Protein AF-A0A948EAM0-F1 (afdb_monomer)

Nearest PDB structures (foldseek):
  2fz5-assembly1_A  TM=7.775E-01  e=5.671E-05  Megasphaera elsdenii
  2flv-assembly1_A  TM=7.659E-01  e=6.423E-05  Clostridium beijerinckii
  4nll-assembly1_A  TM=7.659E-01  e=2.229E-04  Clostridium beijerinckii
  4pty-assembly1_D  TM=6.022E-01  e=3.044E-05  Escherichia coli K-12
  4ltd-assembly1_A  TM=5.431E-01  e=3.669E-05  EDTA-degrading bacterium BNC1

Structure (mmCIF, N/CA/C/O backbone):
data_AF-A0A948EAM0-F1
#
_entry.id   AF-A0A948EAM0-F1
#
loop_
_atom_site.group_PDB
_atom_site.id
_atom_site.type_symbol
_atom_site.label_atom_id
_atom_site.label_alt_id
_atom_site.label_comp_id
_atom_site.label_asym_id
_atom_site.label_entity_id
_atom_site.label_seq_id
_atom_site.pdbx_PDB_ins_code
_atom_site.Cartn_x
_atom_site.Cartn_y
_atom_site.Cartn_z
_atom_site.occupancy
_atom_site.B_iso_or_equiv
_atom_site.auth_seq_id
_atom_site.auth_comp_id
_atom_site.auth_asym_id
_atom_site.auth_atom_id
_atom_site.pdbx_PDB_model_num
ATOM 1 N N . MET A 1 1 ? -6.851 -9.451 15.158 1.00 96.69 1 MET A N 1
ATOM 2 C CA . MET A 1 1 ? -7.301 -8.305 14.352 1.00 96.69 1 MET A CA 1
ATOM 3 C C . MET A 1 1 ? -8.079 -8.801 13.148 1.00 96.69 1 MET A C 1
ATOM 5 O O . MET A 1 1 ? -7.761 -9.880 12.643 1.00 96.69 1 MET A O 1
ATOM 9 N N . LYS A 1 2 ? -9.058 -8.020 12.703 1.00 97.62 2 LYS A N 1
ATOM 10 C CA . LYS A 1 2 ? -9.683 -8.088 11.385 1.00 97.62 2 LYS A CA 1
ATOM 11 C C . LYS A 1 2 ? -8.945 -7.144 10.447 1.00 97.62 2 LYS A C 1
ATOM 13 O O . LYS A 1 2 ? -8.821 -5.956 10.727 1.00 97.62 2 LYS A O 1
ATOM 18 N N . ILE A 1 3 ? -8.449 -7.676 9.341 1.00 98.12 3 ILE A N 1
ATOM 19 C CA . ILE A 1 3 ? -7.595 -6.960 8.398 1.00 98.12 3 ILE A CA 1
ATOM 20 C C . ILE A 1 3 ? -8.219 -7.048 7.011 1.00 98.12 3 ILE A C 1
ATOM 22 O O . ILE A 1 3 ? -8.477 -8.149 6.525 1.00 98.12 3 ILE A O 1
ATOM 26 N N . LEU A 1 4 ? -8.394 -5.907 6.353 1.00 97.81 4 LEU A N 1
ATOM 27 C CA . LEU A 1 4 ? -8.797 -5.839 4.950 1.00 97.81 4 LEU A CA 1
ATOM 28 C C . LEU A 1 4 ? -7.620 -5.372 4.109 1.00 97.81 4 LEU A C 1
ATOM 30 O O . LEU A 1 4 ? -7.001 -4.369 4.440 1.00 97.81 4 LEU A O 1
ATOM 34 N N . ILE A 1 5 ? -7.331 -6.046 2.999 1.00 98.31 5 ILE A N 1
ATOM 35 C CA . ILE A 1 5 ? -6.364 -5.566 2.009 1.00 98.31 5 ILE A CA 1
ATOM 36 C C . ILE A 1 5 ? -7.078 -5.295 0.687 1.00 98.31 5 ILE A C 1
ATOM 38 O O . ILE A 1 5 ? -7.433 -6.213 -0.053 1.00 98.31 5 ILE A O 1
ATOM 42 N N . CYS A 1 6 ? -7.237 -4.017 0.366 1.00 98.19 6 CYS A N 1
ATOM 43 C CA . CYS A 1 6 ? -7.726 -3.537 -0.917 1.00 98.19 6 CYS A CA 1
ATOM 44 C C . CYS A 1 6 ? -6.555 -3.474 -1.898 1.00 98.19 6 CYS A C 1
ATOM 46 O O . CYS A 1 6 ? -5.566 -2.781 -1.646 1.00 98.19 6 CYS A O 1
ATOM 48 N N . TYR A 1 7 ? -6.643 -4.173 -3.028 1.00 98.25 7 TYR A N 1
ATOM 49 C CA . TYR A 1 7 ? -5.567 -4.182 -4.011 1.00 98.25 7 TYR A CA 1
ATOM 50 C C . TYR A 1 7 ? -6.038 -3.918 -5.435 1.00 98.25 7 TYR A C 1
ATOM 52 O O . TYR A 1 7 ? -7.147 -4.267 -5.826 1.00 98.25 7 TYR A O 1
ATOM 60 N N . HIS A 1 8 ? -5.135 -3.347 -6.227 1.00 97.25 8 HIS A N 1
ATOM 61 C CA . HIS A 1 8 ? -5.220 -3.299 -7.680 1.00 97.25 8 HIS A CA 1
ATOM 62 C C . HIS A 1 8 ? -3.989 -3.983 -8.266 1.00 97.25 8 HIS A C 1
ATOM 64 O O . HIS A 1 8 ? -2.869 -3.731 -7.824 1.00 97.25 8 HIS A O 1
ATOM 70 N N . SER A 1 9 ? -4.173 -4.838 -9.272 1.00 94.25 9 SER A N 1
ATOM 71 C CA . SER A 1 9 ? -3.064 -5.470 -9.983 1.00 94.25 9 SER A CA 1
ATOM 72 C C . SER A 1 9 ? -3.360 -5.579 -11.471 1.00 94.25 9 SER A C 1
ATOM 74 O O . SER A 1 9 ? -4.382 -6.131 -11.857 1.00 94.25 9 SER A O 1
ATOM 76 N N . THR A 1 10 ? -2.442 -5.092 -12.305 1.00 89.94 10 THR A N 1
ATOM 77 C CA . THR A 1 10 ? -2.578 -5.170 -13.769 1.00 89.94 10 THR A CA 1
ATOM 78 C C . THR A 1 10 ? -2.033 -6.483 -14.330 1.00 89.94 10 THR A C 1
ATOM 80 O O . THR A 1 10 ? -2.567 -7.020 -15.290 1.00 89.94 10 THR A O 1
ATOM 83 N N . THR A 1 11 ? -0.974 -7.018 -13.726 1.00 85.88 11 THR A N 1
ATOM 84 C CA . THR A 1 11 ? -0.199 -8.152 -14.263 1.00 85.88 11 THR A CA 1
ATOM 85 C C . THR A 1 11 ? -0.038 -9.304 -13.274 1.00 85.88 11 THR A C 1
ATOM 87 O O . THR A 1 11 ? 0.632 -10.287 -13.570 1.00 85.88 11 THR A O 1
ATOM 90 N N . GLY A 1 12 ? -0.623 -9.185 -12.081 1.00 87.88 12 GLY A N 1
ATOM 91 C CA . GLY A 1 12 ? -0.585 -10.213 -11.044 1.00 87.88 12 GLY A CA 1
ATOM 92 C C . GLY A 1 12 ? 0.501 -10.033 -9.981 1.00 87.88 12 GLY A C 1
ATOM 93 O O . GLY A 1 12 ? 0.327 -10.568 -8.894 1.00 87.88 12 GLY A O 1
ATOM 94 N N . ASN A 1 13 ? 1.553 -9.233 -10.205 1.00 89.06 13 ASN A N 1
ATOM 95 C CA . ASN A 1 13 ? 2.623 -9.041 -9.205 1.00 89.06 13 ASN A CA 1
ATOM 96 C C . ASN A 1 13 ? 2.072 -8.570 -7.849 1.00 89.06 13 ASN A C 1
ATOM 98 O O . ASN A 1 13 ? 2.328 -9.177 -6.811 1.00 89.06 13 ASN A O 1
ATOM 102 N N . THR A 1 14 ? 1.264 -7.509 -7.863 1.00 94.56 14 THR A N 1
ATOM 103 C CA . THR A 1 14 ? 0.627 -6.976 -6.651 1.00 94.56 14 THR A CA 1
ATOM 104 C C . THR A 1 14 ? -0.333 -7.981 -6.033 1.00 94.56 14 THR A C 1
ATOM 106 O O . THR A 1 14 ? -0.324 -8.142 -4.821 1.00 94.56 14 THR A O 1
ATOM 109 N N . LYS A 1 15 ? -1.101 -8.716 -6.849 1.00 93.62 15 LYS A N 1
ATOM 110 C CA . LYS A 1 15 ? -1.985 -9.781 -6.361 1.00 93.62 15 LYS A CA 1
ATOM 111 C C . LYS A 1 15 ? -1.197 -10.846 -5.596 1.00 93.62 15 LYS A C 1
ATOM 113 O O . LYS A 1 15 ? -1.593 -11.215 -4.498 1.00 93.62 15 LYS A O 1
ATOM 118 N N . THR A 1 16 ? -0.076 -11.308 -6.146 1.00 89.06 16 THR A N 1
ATOM 119 C CA . THR A 1 16 ? 0.797 -12.299 -5.504 1.00 89.06 16 THR A CA 1
ATOM 120 C C . THR A 1 16 ? 1.328 -11.791 -4.167 1.00 89.06 16 THR A C 1
ATOM 122 O O . THR A 1 16 ? 1.214 -12.495 -3.167 1.00 89.06 16 THR A O 1
ATOM 125 N N . VAL A 1 17 ? 1.845 -10.557 -4.124 1.00 93.50 17 VAL A N 1
ATOM 126 C CA . VAL A 1 17 ? 2.331 -9.934 -2.881 1.00 93.50 17 VAL A CA 1
ATOM 127 C C . VAL A 1 17 ? 1.209 -9.803 -1.854 1.00 93.50 17 VAL A C 1
ATOM 129 O O . VAL A 1 17 ? 1.382 -10.206 -0.711 1.00 93.50 17 VAL A O 1
ATOM 132 N N . THR A 1 18 ? 0.035 -9.320 -2.259 1.00 96.31 18 THR A N 1
ATOM 133 C CA . THR A 1 18 ? -1.130 -9.178 -1.379 1.00 96.31 18 THR A CA 1
ATOM 134 C C . THR A 1 18 ? -1.595 -10.518 -0.809 1.00 96.31 18 THR A C 1
ATOM 136 O O . THR A 1 18 ? -1.861 -10.612 0.388 1.00 96.31 18 THR A O 1
ATOM 139 N N . LEU A 1 19 ? -1.677 -11.565 -1.633 1.00 94.31 19 LEU A N 1
ATOM 140 C CA . LEU A 1 19 ? -2.063 -12.901 -1.175 1.00 94.31 19 LEU A CA 1
ATOM 141 C C . LEU A 1 19 ? -1.024 -13.493 -0.221 1.00 94.31 19 LEU A C 1
ATOM 143 O O . LEU A 1 19 ? -1.398 -14.113 0.769 1.00 94.31 19 LEU A O 1
ATOM 147 N N . TYR A 1 20 ? 0.263 -13.263 -0.477 1.00 93.62 20 TYR A N 1
ATOM 148 C CA . TYR A 1 20 ? 1.324 -13.659 0.442 1.00 93.62 20 TYR A CA 1
ATOM 149 C C . TYR A 1 20 ? 1.209 -12.928 1.789 1.00 93.62 20 TYR A C 1
ATOM 151 O O . TYR A 1 20 ? 1.212 -13.569 2.837 1.00 93.62 20 TYR A O 1
ATOM 159 N N . THR A 1 21 ? 1.009 -11.606 1.775 1.00 96.25 21 THR A N 1
ATOM 160 C CA . THR A 1 21 ? 0.772 -10.808 2.988 1.00 96.25 21 THR A CA 1
ATOM 161 C C . THR A 1 21 ? -0.448 -11.294 3.771 1.00 96.25 21 THR A C 1
ATOM 163 O O . THR A 1 21 ? -0.381 -11.402 4.994 1.00 96.25 21 THR A O 1
ATOM 166 N N . ARG A 1 22 ? -1.546 -11.645 3.089 1.00 97.44 22 ARG A N 1
ATOM 167 C CA . ARG A 1 22 ? -2.725 -12.252 3.724 1.00 97.44 22 ARG A CA 1
ATOM 168 C C . ARG A 1 22 ? -2.357 -13.542 4.457 1.00 97.44 22 ARG A C 1
ATOM 170 O O . ARG A 1 22 ? -2.710 -13.686 5.624 1.00 97.44 22 ARG A O 1
ATOM 177 N N . THR A 1 23 ? -1.644 -14.453 3.793 1.00 94.81 23 THR A N 1
ATOM 178 C CA . THR A 1 23 ? -1.200 -15.720 4.393 1.00 94.81 23 THR A CA 1
ATOM 179 C C . THR A 1 23 ? -0.329 -15.482 5.626 1.00 94.81 23 THR A C 1
ATOM 181 O O . THR A 1 23 ? -0.501 -16.173 6.627 1.00 94.81 23 THR A O 1
ATOM 184 N N . LEU A 1 24 ? 0.557 -14.481 5.597 1.00 95.62 24 LEU A N 1
ATOM 185 C CA . LEU A 1 24 ? 1.364 -14.115 6.763 1.00 95.62 24 LEU A CA 1
ATOM 186 C C . LEU A 1 24 ? 0.498 -13.637 7.932 1.00 95.62 24 LEU A C 1
ATOM 188 O O . LEU A 1 24 ? 0.609 -14.185 9.025 1.00 95.62 24 LEU A O 1
ATOM 192 N N . PHE A 1 25 ? -0.414 -12.687 7.713 1.00 97.94 25 PHE A N 1
ATOM 193 C CA . PHE A 1 25 ? -1.328 -12.244 8.771 1.00 97.94 25 PHE A CA 1
ATOM 194 C C . PHE A 1 25 ? -2.165 -13.398 9.342 1.00 97.94 25 PHE A C 1
ATOM 196 O O . PHE A 1 25 ? -2.338 -13.489 10.556 1.00 97.94 25 PHE A O 1
ATOM 203 N N . GLN A 1 26 ? -2.642 -14.307 8.488 1.00 97.19 26 GLN A N 1
ATOM 204 C CA . GLN A 1 26 ? -3.370 -15.503 8.920 1.00 97.19 26 GLN A CA 1
ATOM 205 C C . GLN A 1 26 ? -2.494 -16.444 9.754 1.00 97.19 26 GLN A C 1
ATOM 207 O O . GLN A 1 26 ? -2.955 -16.958 10.770 1.00 97.19 26 GLN A O 1
ATOM 212 N N . SER A 1 27 ? -1.223 -16.625 9.382 1.00 96.44 27 SER A N 1
ATOM 213 C CA . SER A 1 27 ? -0.268 -17.433 10.154 1.00 96.44 27 SER A CA 1
ATOM 214 C C . SER A 1 27 ? 0.045 -16.847 11.536 1.00 96.44 27 SER A C 1
ATOM 216 O O . SER A 1 27 ? 0.348 -17.593 12.461 1.00 96.44 27 SER A O 1
ATOM 218 N N . LEU A 1 28 ? -0.112 -15.528 11.696 1.00 97.38 28 LEU A N 1
ATOM 219 C CA . LEU A 1 28 ? -0.003 -14.810 12.971 1.00 97.38 28 LEU A CA 1
ATOM 220 C C . LEU A 1 28 ? -1.320 -14.817 13.778 1.00 97.38 28 LEU A C 1
ATOM 222 O O . LEU A 1 28 ? -1.434 -14.137 14.795 1.00 97.38 28 LEU A O 1
ATOM 226 N N . GLY A 1 29 ? -2.333 -15.575 13.341 1.00 97.81 29 GLY A N 1
ATOM 227 C CA . GLY A 1 29 ? -3.610 -15.724 14.044 1.00 97.81 29 GLY A CA 1
ATOM 228 C C . GLY A 1 29 ? -4.611 -14.589 13.800 1.00 97.81 29 GLY A C 1
ATOM 229 O O . GLY A 1 29 ? -5.540 -14.407 14.588 1.00 97.81 29 GLY A O 1
ATOM 230 N N . HIS A 1 30 ? -4.448 -13.798 12.737 1.00 97.88 30 HIS A N 1
ATOM 231 C CA . HIS A 1 30 ? -5.375 -12.718 12.391 1.00 97.88 30 HIS A CA 1
ATOM 232 C C . HIS A 1 30 ? -6.369 -13.117 11.293 1.00 97.88 30 HIS A C 1
ATOM 234 O O . HIS A 1 30 ? -6.082 -13.935 10.419 1.00 97.88 30 HIS A O 1
ATOM 240 N N . GLN A 1 31 ? -7.550 -12.495 11.306 1.00 98.00 31 GLN A N 1
ATOM 241 C CA . GLN A 1 31 ? -8.502 -12.597 10.203 1.00 98.00 31 GLN A CA 1
ATOM 242 C C . GLN A 1 31 ? -8.073 -11.610 9.123 1.00 98.00 31 GLN A C 1
ATOM 244 O O . GLN A 1 31 ? -7.963 -10.418 9.394 1.00 98.00 31 GLN A O 1
ATOM 249 N N . CYS A 1 32 ? -7.803 -12.100 7.914 1.00 98.06 32 CYS A N 1
ATOM 250 C CA . CYS A 1 32 ? -7.368 -11.253 6.810 1.00 98.06 32 CYS A CA 1
ATOM 251 C C . CYS A 1 32 ? -8.131 -11.573 5.523 1.00 98.06 32 CYS A C 1
ATOM 253 O O . CYS A 1 32 ? -8.088 -12.702 5.010 1.00 98.06 32 CYS A O 1
ATOM 255 N N . GLU A 1 33 ? -8.802 -10.552 5.002 1.00 97.69 33 GLU A N 1
ATOM 256 C CA . GLU A 1 33 ? -9.525 -10.566 3.740 1.00 97.69 33 GLU A CA 1
ATOM 257 C C . GLU A 1 33 ? -8.835 -9.691 2.699 1.00 97.69 33 GLU A C 1
ATOM 259 O O . GLU A 1 33 ? -8.090 -8.761 3.008 1.00 97.69 33 GLU A O 1
ATOM 264 N N . VAL A 1 34 ? -9.061 -10.032 1.435 1.00 97.75 34 VAL A N 1
ATOM 265 C CA . VAL A 1 34 ? -8.428 -9.381 0.292 1.00 97.75 34 VAL A CA 1
ATOM 266 C C . VAL A 1 34 ? -9.503 -9.057 -0.732 1.00 97.75 34 VAL A C 1
ATOM 268 O O . VAL A 1 34 ? -10.231 -9.951 -1.161 1.00 97.75 34 VAL A O 1
ATOM 271 N N . VAL A 1 35 ? -9.549 -7.801 -1.169 1.00 97.38 35 VAL A N 1
ATOM 272 C CA . VAL A 1 35 ? -10.520 -7.303 -2.146 1.00 97.38 35 VAL A CA 1
ATOM 273 C C . VAL A 1 35 ? -9.802 -6.718 -3.354 1.00 97.38 35 VAL A C 1
ATOM 275 O O . VAL A 1 35 ? -8.950 -5.840 -3.228 1.00 97.38 35 VAL A O 1
ATOM 278 N N . ASP A 1 36 ? -10.170 -7.205 -4.538 1.00 96.56 36 ASP A N 1
ATOM 279 C CA . ASP A 1 36 ? -9.776 -6.603 -5.811 1.00 96.56 36 ASP A CA 1
ATOM 280 C C . ASP A 1 36 ? -10.672 -5.391 -6.090 1.00 96.56 36 ASP A C 1
ATOM 282 O O . ASP A 1 36 ? -11.859 -5.541 -6.390 1.00 96.56 36 ASP A O 1
ATOM 286 N N . ILE A 1 37 ? -10.103 -4.188 -6.021 1.00 96.81 37 ILE A N 1
ATOM 287 C CA . ILE A 1 37 ? -10.865 -2.937 -6.160 1.00 96.81 37 ILE A CA 1
ATOM 288 C C . ILE A 1 37 ? -11.400 -2.703 -7.579 1.00 96.81 37 ILE A C 1
ATOM 290 O O . ILE A 1 37 ? -12.154 -1.763 -7.810 1.00 96.81 37 ILE A O 1
ATOM 294 N N . THR A 1 38 ? -11.005 -3.527 -8.555 1.00 94.12 38 THR A N 1
ATOM 295 C CA . THR A 1 38 ? -11.602 -3.498 -9.900 1.00 94.12 38 THR A CA 1
ATOM 296 C C . THR A 1 38 ? -12.953 -4.203 -9.957 1.00 94.12 38 THR A C 1
ATOM 298 O O . THR A 1 38 ? -13.700 -4.007 -10.911 1.00 94.12 38 THR A O 1
ATOM 301 N N . ARG A 1 39 ? -13.269 -5.013 -8.940 1.00 92.81 39 ARG A N 1
ATOM 302 C CA . ARG A 1 39 ? -14.484 -5.835 -8.860 1.00 92.81 39 ARG A CA 1
ATOM 303 C C . ARG A 1 39 ? -15.442 -5.398 -7.756 1.00 92.81 39 ARG A C 1
ATOM 305 O O . ARG A 1 39 ? -16.561 -5.889 -7.730 1.00 92.81 39 ARG A O 1
ATOM 312 N N . ALA A 1 40 ? -15.002 -4.514 -6.865 1.00 89.31 40 ALA A N 1
ATOM 313 C CA . ALA A 1 40 ? -15.790 -3.994 -5.755 1.00 89.31 40 ALA A CA 1
ATOM 314 C C . ALA A 1 40 ? -15.575 -2.473 -5.645 1.00 89.31 40 ALA A C 1
ATOM 316 O O . ALA A 1 40 ? -14.453 -2.042 -5.347 1.00 89.31 40 ALA A O 1
ATOM 317 N N . PRO A 1 41 ? -16.596 -1.641 -5.919 1.00 81.50 41 PRO A N 1
ATOM 318 C CA . PRO A 1 41 ? -16.479 -0.195 -5.777 1.00 81.50 41 PRO A CA 1
ATOM 319 C C . PRO A 1 41 ? -16.312 0.205 -4.303 1.00 81.50 41 PRO A C 1
ATOM 321 O O . PRO A 1 41 ? -16.793 -0.467 -3.394 1.00 81.50 41 PRO A O 1
ATOM 324 N N . SER A 1 42 ? -15.649 1.340 -4.055 1.00 82.38 42 SER A N 1
ATOM 325 C CA . SER A 1 42 ? -15.357 1.824 -2.694 1.00 82.38 42 SER A CA 1
ATOM 326 C C . SER A 1 42 ? -16.606 2.070 -1.843 1.00 82.38 42 SER A C 1
ATOM 328 O O . SER A 1 42 ? -16.532 1.969 -0.625 1.00 82.38 42 SER A O 1
ATOM 330 N N . SER A 1 43 ? -17.743 2.373 -2.472 1.00 80.56 43 SER A N 1
ATOM 331 C CA . SER A 1 43 ? -19.028 2.614 -1.807 1.00 80.56 43 SER A CA 1
ATOM 332 C C . SER A 1 43 ? -19.650 1.369 -1.177 1.00 80.56 43 SER A C 1
ATOM 334 O O . SER A 1 43 ? -20.511 1.501 -0.316 1.00 80.56 43 SER A O 1
ATOM 336 N N . GLU A 1 44 ? -19.248 0.175 -1.610 1.00 83.56 44 GLU A N 1
ATOM 337 C CA . GLU A 1 44 ? -19.792 -1.098 -1.117 1.00 83.56 44 GLU A CA 1
ATOM 338 C C . GLU A 1 44 ? -18.949 -1.698 0.015 1.00 83.56 44 GLU A C 1
ATOM 340 O O . GLU A 1 44 ? -19.335 -2.693 0.623 1.00 83.56 44 GLU A O 1
ATOM 345 N N . LEU A 1 45 ? -17.793 -1.099 0.317 1.00 86.19 45 LEU A N 1
ATOM 346 C CA . LEU A 1 45 ? -16.870 -1.600 1.325 1.00 86.19 45 LEU A CA 1
ATOM 347 C C . LEU A 1 45 ? -17.029 -0.817 2.627 1.00 86.19 45 LEU A C 1
ATOM 349 O O . LEU A 1 45 ? -16.593 0.330 2.738 1.00 86.19 45 LEU A O 1
ATOM 353 N N . SER A 1 46 ? -17.609 -1.468 3.635 1.00 88.69 46 SER A N 1
ATOM 354 C CA . SER A 1 46 ? -17.577 -0.973 5.010 1.00 88.69 46 SER A CA 1
ATOM 355 C C . SER A 1 46 ? -16.149 -1.058 5.543 1.00 88.69 46 SER A C 1
ATOM 357 O O . SER A 1 46 ? -15.598 -2.145 5.715 1.00 88.69 46 SER A O 1
ATOM 359 N N . MET A 1 47 ? -15.530 0.101 5.775 1.00 90.00 47 MET A N 1
ATOM 360 C CA . MET A 1 47 ? -14.177 0.198 6.337 1.00 90.00 47 MET A CA 1
ATOM 361 C C . MET A 1 47 ? -14.181 0.160 7.872 1.00 90.00 47 MET A C 1
ATOM 363 O O . MET A 1 47 ? -13.129 -0.017 8.482 1.00 90.00 47 MET A O 1
ATOM 367 N N . GLU A 1 48 ? -15.347 0.331 8.499 1.00 89.06 48 GLU A N 1
ATOM 368 C CA . GLU A 1 48 ? -15.483 0.467 9.954 1.00 89.06 48 GLU A CA 1
ATOM 369 C C . GLU A 1 48 ? -15.309 -0.865 10.697 1.00 89.06 48 GLU A C 1
ATOM 371 O O . GLU A 1 48 ? -14.848 -0.872 11.841 1.00 89.06 48 GLU A O 1
ATOM 376 N N . ASP A 1 49 ? -15.589 -1.979 10.015 1.00 92.06 49 ASP A N 1
ATOM 377 C CA . ASP A 1 49 ? -15.521 -3.345 10.549 1.00 92.06 49 ASP A CA 1
ATOM 378 C C . ASP A 1 49 ? -14.092 -3.906 10.668 1.00 92.06 49 ASP A C 1
ATOM 380 O O . ASP A 1 49 ? -13.894 -5.016 11.175 1.00 92.06 49 ASP A O 1
ATOM 384 N N . TRP A 1 50 ? -13.095 -3.159 10.185 1.00 95.62 50 TRP A N 1
ATOM 385 C CA . TRP A 1 50 ? -11.713 -3.614 10.051 1.00 95.62 50 TRP A CA 1
ATOM 386 C C . TRP A 1 50 ? -10.796 -2.876 11.003 1.00 95.62 50 TRP A C 1
ATOM 388 O O . TRP A 1 50 ? -10.728 -1.653 10.982 1.00 95.62 50 TRP A O 1
ATOM 398 N N . ASP A 1 51 ? -10.021 -3.607 11.794 1.00 96.19 51 ASP A N 1
ATOM 399 C CA . ASP A 1 51 ? -9.062 -3.000 12.713 1.00 96.19 51 ASP A CA 1
ATOM 400 C C . ASP A 1 51 ? -7.903 -2.343 11.951 1.00 96.19 51 ASP A C 1
ATOM 402 O O . ASP A 1 51 ? -7.415 -1.299 12.363 1.00 96.19 51 ASP A O 1
ATOM 406 N N . LEU A 1 52 ? -7.489 -2.928 10.820 1.00 97.38 52 LEU A N 1
ATOM 407 C CA . LEU A 1 52 ? -6.376 -2.463 9.990 1.00 97.38 52 LEU A CA 1
ATOM 408 C C . LEU A 1 52 ? -6.719 -2.584 8.499 1.00 97.38 52 LEU A C 1
ATOM 410 O O . LEU A 1 52 ? -7.156 -3.645 8.044 1.00 97.38 52 LEU A O 1
ATOM 414 N N . VAL A 1 53 ? -6.462 -1.525 7.724 1.00 97.81 53 VAL A N 1
ATOM 415 C CA . VAL A 1 53 ? -6.744 -1.502 6.276 1.00 97.81 53 VAL A CA 1
ATOM 416 C C . VAL A 1 53 ? -5.464 -1.350 5.449 1.00 97.81 53 VAL A C 1
ATOM 418 O O . VAL A 1 53 ? -4.722 -0.380 5.572 1.00 97.81 53 VAL A O 1
ATOM 421 N N . GLY A 1 54 ? -5.197 -2.308 4.572 1.00 98.25 54 GLY A N 1
ATOM 422 C CA . GLY A 1 54 ? -4.087 -2.297 3.628 1.00 98.25 54 GLY A CA 1
ATOM 423 C C . GLY A 1 54 ? -4.500 -1.802 2.248 1.00 98.25 54 GLY A C 1
ATOM 424 O O . GLY A 1 54 ? -5.520 -2.237 1.716 1.00 98.25 54 GLY A O 1
ATOM 425 N N . PHE A 1 55 ? -3.670 -0.969 1.621 1.00 98.50 55 PHE A N 1
ATOM 426 C CA . PHE A 1 55 ? -3.840 -0.546 0.228 1.00 98.50 55 PHE A CA 1
ATOM 427 C C . PHE A 1 55 ? -2.635 -0.978 -0.603 1.00 98.50 55 PHE A C 1
ATOM 429 O O . PHE A 1 55 ? -1.513 -0.527 -0.369 1.00 98.50 55 PHE A O 1
ATOM 436 N N . ALA A 1 56 ? -2.859 -1.852 -1.584 1.00 98.44 56 ALA A N 1
ATOM 437 C CA . ALA A 1 56 ? -1.804 -2.449 -2.395 1.00 98.44 56 ALA A CA 1
ATOM 438 C C . ALA A 1 56 ? -1.961 -2.115 -3.887 1.00 98.44 56 ALA A C 1
ATOM 440 O O . ALA A 1 56 ? -2.975 -2.428 -4.508 1.00 98.44 56 ALA A O 1
ATOM 441 N N . SER A 1 57 ? -0.962 -1.492 -4.509 1.00 97.94 57 SER A N 1
ATOM 442 C CA . SER A 1 57 ? -1.017 -1.192 -5.952 1.00 97.94 57 SER A CA 1
ATOM 443 C C . SER A 1 57 ? 0.369 -1.166 -6.590 1.00 97.94 57 SER A C 1
ATOM 445 O O . SER A 1 57 ? 1.343 -0.861 -5.895 1.00 97.94 57 SER A O 1
ATOM 447 N N . PRO A 1 58 ? 0.502 -1.463 -7.896 1.00 95.94 58 PRO A N 1
ATOM 448 C CA . PRO A 1 58 ? 1.778 -1.290 -8.561 1.00 95.94 58 PRO A CA 1
ATOM 449 C C . PRO A 1 58 ? 2.133 0.195 -8.664 1.00 95.94 58 PRO A C 1
ATOM 451 O O . PRO A 1 58 ? 1.257 1.051 -8.813 1.00 95.94 58 PRO A O 1
ATOM 454 N N . THR A 1 59 ? 3.429 0.486 -8.621 1.00 92.38 59 THR A N 1
ATOM 455 C CA . THR A 1 59 ? 3.947 1.823 -8.899 1.00 92.38 59 THR A CA 1
ATOM 456 C C . THR A 1 59 ? 4.023 2.033 -10.401 1.00 92.38 59 THR A C 1
ATOM 458 O O . THR A 1 59 ? 4.742 1.316 -11.097 1.00 92.38 59 THR A O 1
ATOM 461 N N . LEU A 1 60 ? 3.324 3.050 -10.899 1.00 89.31 60 LEU A N 1
ATOM 462 C CA . LEU A 1 60 ? 3.384 3.497 -12.287 1.00 89.31 60 LEU A CA 1
ATOM 463 C C . LEU A 1 60 ? 3.867 4.944 -12.304 1.00 89.31 60 LEU A C 1
ATOM 465 O O . LEU A 1 60 ? 3.252 5.800 -11.681 1.00 89.31 60 LEU A O 1
ATOM 469 N N . TYR A 1 61 ? 4.972 5.228 -12.997 1.00 85.31 61 TYR A N 1
ATOM 470 C CA . TYR A 1 61 ? 5.555 6.578 -13.068 1.00 85.31 61 TYR A CA 1
ATOM 471 C C . TYR A 1 61 ? 5.780 7.231 -11.689 1.00 85.31 61 TYR A C 1
ATOM 473 O O . TYR A 1 61 ? 5.426 8.391 -11.478 1.00 85.31 61 TYR A O 1
ATOM 481 N N . PHE A 1 62 ? 6.369 6.481 -10.747 1.00 87.25 62 PHE A N 1
ATOM 482 C CA . PHE A 1 62 ? 6.701 6.957 -9.392 1.00 87.25 62 PHE A CA 1
ATOM 483 C C . PHE A 1 62 ? 5.485 7.380 -8.546 1.00 87.25 62 PHE A C 1
ATOM 485 O O . PHE A 1 62 ? 5.613 8.192 -7.629 1.00 87.25 62 PHE A O 1
ATOM 492 N N . ARG A 1 63 ? 4.301 6.838 -8.851 1.00 91.75 63 ARG A N 1
ATOM 493 C CA . ARG A 1 63 ? 3.050 7.032 -8.107 1.00 91.75 63 ARG A CA 1
ATOM 494 C C . ARG A 1 63 ? 2.190 5.772 -8.116 1.00 91.75 63 ARG A C 1
ATOM 496 O O . ARG A 1 63 ? 2.512 4.804 -8.803 1.00 91.75 63 ARG A O 1
ATOM 503 N N . GLY A 1 64 ? 1.106 5.787 -7.345 1.00 92.12 64 GLY A N 1
ATOM 504 C CA . GLY A 1 64 ? 0.127 4.707 -7.373 1.00 92.12 64 GLY A CA 1
ATOM 505 C C . GLY A 1 64 ? -0.609 4.661 -8.710 1.00 92.12 64 GLY A C 1
ATOM 506 O O . GLY A 1 64 ? -0.613 5.611 -9.490 1.00 92.12 64 GLY A O 1
ATOM 507 N N . THR A 1 65 ? -1.263 3.541 -8.995 1.00 94.19 65 THR A N 1
ATOM 508 C CA . THR A 1 65 ? -2.153 3.475 -10.162 1.00 94.19 65 THR A CA 1
ATOM 509 C C . THR A 1 65 ? -3.326 4.440 -10.017 1.00 94.19 65 THR A C 1
ATOM 511 O O . THR A 1 65 ? -3.885 4.535 -8.924 1.00 94.19 65 THR A O 1
ATOM 514 N N . PHE A 1 66 ? -3.798 5.024 -11.123 1.00 92.88 66 PHE A N 1
ATOM 515 C CA . PHE A 1 66 ? -5.009 5.855 -11.116 1.00 92.88 66 PHE A CA 1
ATOM 516 C C . PHE A 1 66 ? -6.234 5.126 -10.546 1.00 92.88 66 PHE A C 1
ATOM 518 O O . PHE A 1 66 ? -7.060 5.751 -9.890 1.00 92.88 66 PHE A O 1
ATOM 525 N N . THR A 1 67 ? -6.344 3.807 -10.750 1.00 95.00 67 THR A N 1
ATOM 526 C CA . THR A 1 67 ? -7.405 2.983 -10.150 1.00 95.00 67 THR A CA 1
ATOM 527 C C . THR A 1 67 ? -7.375 3.055 -8.624 1.00 95.00 67 THR A C 1
ATOM 529 O O . THR A 1 67 ? -8.402 3.327 -8.010 1.00 95.00 67 THR A O 1
ATOM 532 N N . MET A 1 68 ? -6.198 2.865 -8.020 1.00 97.31 68 MET A N 1
ATOM 533 C CA . MET A 1 68 ? -6.017 2.948 -6.567 1.00 97.31 68 MET A CA 1
ATOM 534 C C . MET A 1 68 ? -6.180 4.378 -6.047 1.00 97.31 68 MET A C 1
ATOM 536 O O . MET A 1 68 ? -6.838 4.580 -5.034 1.00 97.31 68 MET A O 1
ATOM 540 N N . GLU A 1 69 ? -5.627 5.376 -6.742 1.00 95.56 69 GLU A N 1
ATOM 541 C CA . GLU A 1 69 ? -5.792 6.786 -6.361 1.00 95.56 69 GLU A CA 1
ATOM 542 C C . GLU A 1 69 ? -7.277 7.171 -6.333 1.00 95.56 69 GLU A C 1
ATOM 544 O O . GLU A 1 69 ? -7.768 7.648 -5.314 1.00 95.56 69 GLU A O 1
ATOM 549 N N . ARG A 1 70 ? -8.024 6.861 -7.402 1.00 95.00 70 ARG A N 1
ATOM 550 C CA . ARG A 1 70 ? -9.470 7.109 -7.477 1.00 95.00 70 ARG A CA 1
ATOM 551 C C . ARG A 1 70 ? -10.237 6.366 -6.387 1.00 95.00 70 ARG A C 1
ATOM 553 O O . ARG A 1 70 ? -11.153 6.937 -5.806 1.00 95.00 70 ARG A O 1
ATOM 560 N N . PHE A 1 71 ? -9.879 5.113 -6.119 1.00 96.88 71 PHE A N 1
ATOM 561 C CA . PHE A 1 71 ? -10.502 4.326 -5.059 1.00 96.88 71 PHE A CA 1
ATOM 562 C C . PHE A 1 71 ? -10.329 4.992 -3.691 1.00 96.88 71 PHE A C 1
ATOM 564 O O . PHE A 1 71 ? -11.327 5.223 -3.018 1.00 96.88 71 PHE A O 1
ATOM 571 N N . ILE A 1 72 ? -9.103 5.389 -3.325 1.00 96.31 72 ILE A N 1
ATOM 572 C CA . ILE A 1 72 ? -8.815 6.076 -2.055 1.00 96.31 72 ILE A CA 1
ATOM 573 C C . ILE A 1 72 ? -9.540 7.429 -1.982 1.00 96.31 72 ILE A C 1
ATOM 575 O O . ILE A 1 72 ? -10.157 7.750 -0.967 1.00 96.31 72 ILE A O 1
ATOM 579 N N . THR A 1 73 ? -9.517 8.223 -3.057 1.00 95.38 73 THR A N 1
ATOM 580 C CA . THR A 1 73 ? -10.231 9.511 -3.116 1.00 95.38 73 THR A CA 1
ATOM 581 C C . THR A 1 73 ? -11.738 9.345 -2.907 1.00 95.38 73 THR A C 1
ATOM 583 O O . THR A 1 73 ? -12.360 10.193 -2.265 1.00 95.38 73 THR A O 1
ATOM 586 N N . ASN A 1 74 ? -12.314 8.245 -3.392 1.00 95.38 74 ASN A N 1
ATOM 587 C CA . ASN A 1 74 ? -13.740 7.943 -3.285 1.00 95.38 74 ASN A CA 1
ATOM 588 C C . ASN A 1 74 ? -14.109 7.139 -2.030 1.00 95.38 74 ASN A C 1
ATOM 590 O O . ASN A 1 74 ? -15.262 6.724 -1.905 1.00 95.38 74 ASN A O 1
ATOM 594 N N . LEU A 1 75 ? -13.174 6.902 -1.105 1.00 95.25 75 LEU A N 1
ATOM 595 C CA . LEU A 1 75 ? -13.528 6.335 0.192 1.00 95.25 75 LEU A CA 1
ATOM 596 C C . LEU A 1 75 ? -14.413 7.319 0.967 1.00 95.25 75 LEU A C 1
ATOM 598 O O . LEU A 1 75 ? -14.144 8.533 0.941 1.00 95.25 75 LEU A O 1
ATOM 602 N N . PRO A 1 76 ? -15.434 6.824 1.685 1.00 93.06 76 PRO A N 1
ATOM 603 C CA . PRO A 1 76 ? -16.085 7.635 2.698 1.00 93.06 76 PRO A CA 1
ATOM 604 C C . PRO A 1 76 ? -15.045 8.045 3.758 1.00 93.06 76 PRO A C 1
ATOM 606 O O . PRO A 1 76 ? -14.117 7.280 4.038 1.00 93.06 76 PRO A O 1
ATOM 609 N N . PRO A 1 77 ? -15.132 9.264 4.315 1.00 93.44 77 PRO A N 1
ATOM 610 C CA . PRO A 1 77 ? -14.305 9.630 5.458 1.00 93.44 77 PRO A CA 1
ATOM 611 C C . PRO A 1 77 ? -14.651 8.731 6.651 1.00 93.44 77 PRO A C 1
ATOM 613 O O . PRO A 1 77 ? -15.812 8.373 6.841 1.00 93.44 77 PRO A O 1
ATOM 616 N N . VAL A 1 78 ? -13.652 8.382 7.457 1.00 92.50 78 VAL A N 1
ATOM 617 C CA . VAL A 1 78 ? -13.855 7.600 8.680 1.00 92.50 78 VAL A CA 1
ATOM 618 C C . VAL A 1 78 ? -14.588 8.450 9.718 1.00 92.50 78 VAL A C 1
ATOM 620 O O . VAL A 1 78 ? -14.133 9.540 10.071 1.00 92.50 78 VAL A O 1
ATOM 623 N N . SER A 1 79 ? -15.704 7.937 10.233 1.00 88.81 79 SER A N 1
ATOM 624 C CA . SER A 1 79 ? -16.371 8.471 11.421 1.00 88.81 79 SER A CA 1
ATOM 625 C C . SER A 1 79 ? -15.606 8.062 12.682 1.00 88.81 79 SER A C 1
ATOM 627 O O . SER A 1 79 ? -15.384 6.877 12.917 1.00 88.81 79 SER A O 1
ATOM 629 N N . GLY A 1 80 ? -15.246 9.021 13.540 1.00 90.00 80 GLY A N 1
ATOM 630 C CA . GLY A 1 80 ? -14.684 8.727 14.863 1.00 90.00 80 GLY A CA 1
ATOM 631 C C . GLY A 1 80 ? -13.148 8.671 14.911 1.00 90.00 80 GLY A C 1
ATOM 632 O O . GLY A 1 80 ? -12.498 9.507 14.279 1.00 90.00 80 GLY A O 1
ATOM 633 N N . PRO A 1 81 ? -12.554 7.771 15.725 1.00 91.75 81 PRO A N 1
ATOM 634 C CA . PRO A 1 81 ? -11.105 7.676 15.877 1.00 91.75 81 PRO A CA 1
ATOM 635 C C . PRO A 1 81 ? -10.400 7.368 14.559 1.00 91.75 81 PRO A C 1
ATOM 637 O O . PRO A 1 81 ? -10.935 6.675 13.691 1.00 91.75 81 PRO A O 1
ATOM 640 N N . ALA A 1 82 ? -9.168 7.857 14.435 1.00 94.12 82 ALA A N 1
ATOM 641 C CA . ALA A 1 82 ? -8.389 7.640 13.232 1.00 94.12 82 ALA A CA 1
ATOM 642 C C . ALA A 1 82 ? -8.114 6.145 13.012 1.00 94.12 82 ALA A C 1
ATOM 644 O O . ALA A 1 82 ? -7.687 5.440 13.927 1.00 94.12 82 ALA A O 1
ATOM 645 N N . ARG A 1 83 ? -8.337 5.663 11.788 1.00 95.06 83 ARG A N 1
ATOM 646 C CA . ARG A 1 83 ? -8.206 4.240 11.452 1.00 95.06 83 ARG A CA 1
ATOM 647 C C . ARG A 1 83 ? -6.781 3.915 10.999 1.00 95.06 83 ARG A C 1
ATOM 649 O O . ARG A 1 83 ? -6.307 4.559 10.057 1.00 95.06 83 ARG A O 1
ATOM 656 N N . PRO A 1 84 ? -6.079 2.925 11.580 1.00 97.31 84 PRO A N 1
ATOM 657 C CA . PRO A 1 84 ? -4.771 2.562 11.066 1.00 97.31 84 PRO A CA 1
ATOM 658 C C . PRO A 1 84 ? -4.869 1.932 9.679 1.00 97.31 84 PRO A C 1
ATOM 660 O O . PRO A 1 84 ? -5.763 1.139 9.366 1.00 97.31 84 PRO A O 1
ATOM 663 N N . ALA A 1 85 ? -3.903 2.288 8.845 1.00 98.00 85 ALA A N 1
ATOM 664 C CA . ALA A 1 85 ? -3.748 1.774 7.503 1.00 98.00 85 ALA A CA 1
ATOM 665 C C . ALA A 1 85 ? -2.287 1.443 7.203 1.00 98.00 85 ALA A C 1
ATOM 667 O O . ALA A 1 85 ? -1.369 2.006 7.795 1.00 98.00 85 ALA A O 1
ATOM 668 N N . PHE A 1 86 ? -2.057 0.581 6.219 1.00 98.44 86 PHE A N 1
ATOM 669 C CA . PHE A 1 86 ? -0.725 0.351 5.673 1.00 98.44 86 PHE A CA 1
ATOM 670 C C . PHE A 1 86 ? -0.736 0.365 4.147 1.00 98.44 86 PHE A C 1
ATOM 672 O O . PHE A 1 86 ? -1.758 0.128 3.503 1.00 98.44 86 PHE A O 1
ATOM 679 N N . LEU A 1 87 ? 0.421 0.649 3.557 1.00 98.50 87 LEU A N 1
ATOM 680 C CA . LEU A 1 87 ? 0.591 0.717 2.110 1.00 98.50 87 LEU A CA 1
ATOM 681 C C . LEU A 1 87 ? 1.523 -0.389 1.619 1.00 98.50 87 LEU A C 1
ATOM 683 O O . LEU A 1 87 ? 2.594 -0.615 2.183 1.00 98.50 87 LEU A O 1
ATOM 687 N N . LEU A 1 88 ? 1.144 -1.034 0.520 1.00 98.06 88 LEU A N 1
ATOM 688 C CA . LEU A 1 88 ? 1.996 -1.949 -0.227 1.00 98.06 88 LEU A CA 1
ATOM 689 C C . LEU A 1 88 ? 2.162 -1.459 -1.664 1.00 98.06 88 LEU A C 1
ATOM 691 O O . LEU A 1 88 ? 1.198 -1.102 -2.347 1.00 98.06 88 LEU A O 1
ATOM 695 N N . ALA A 1 89 ? 3.395 -1.479 -2.150 1.00 96.62 89 ALA A N 1
ATOM 696 C CA . ALA A 1 89 ? 3.693 -1.227 -3.549 1.00 96.62 89 ALA A CA 1
ATOM 697 C C . ALA A 1 89 ? 4.424 -2.411 -4.169 1.00 96.62 89 ALA A C 1
ATOM 699 O O . ALA A 1 89 ? 5.257 -3.043 -3.527 1.00 96.62 89 ALA A O 1
ATOM 700 N N . THR A 1 90 ? 4.158 -2.670 -5.444 1.00 94.25 90 THR A N 1
ATOM 701 C CA . THR A 1 90 ? 5.071 -3.460 -6.279 1.00 94.25 90 THR A CA 1
ATOM 702 C C . THR A 1 90 ? 5.688 -2.557 -7.327 1.00 94.25 90 THR A C 1
ATOM 704 O O . THR A 1 90 ? 4.952 -1.870 -8.037 1.00 94.25 90 THR A O 1
ATOM 707 N N . CYS A 1 91 ? 7.006 -2.565 -7.465 1.00 91.25 91 CYS A N 1
ATOM 708 C CA . CYS A 1 91 ? 7.708 -1.706 -8.415 1.00 91.25 91 CYS A CA 1
ATOM 709 C C . CYS A 1 91 ? 8.912 -2.425 -9.033 1.00 91.25 91 CYS A C 1
ATOM 711 O O . CYS A 1 91 ? 9.403 -3.410 -8.494 1.00 91.25 91 CYS A O 1
ATOM 713 N N . ALA A 1 92 ? 9.395 -1.925 -10.172 1.00 84.62 92 ALA A N 1
ATOM 714 C CA . ALA A 1 92 ? 10.597 -2.447 -10.830 1.00 84.62 92 ALA A CA 1
ATOM 715 C C . ALA A 1 92 ? 11.908 -1.881 -10.238 1.00 84.62 92 ALA A C 1
ATOM 717 O O . ALA A 1 92 ? 12.989 -2.156 -10.750 1.00 84.62 92 ALA A O 1
ATOM 718 N N . GLY A 1 93 ? 11.824 -1.047 -9.197 1.00 84.31 93 GLY A N 1
ATOM 719 C CA . GLY A 1 93 ? 12.987 -0.383 -8.612 1.00 84.31 93 GLY A CA 1
ATOM 720 C C . GLY A 1 93 ? 12.640 0.452 -7.386 1.00 84.31 93 GLY A C 1
ATOM 721 O O . GLY A 1 93 ? 12.997 0.081 -6.276 1.00 84.31 93 GLY A O 1
ATOM 722 N N . GLU A 1 94 ? 11.930 1.567 -7.558 1.00 84.81 94 GLU A N 1
ATOM 723 C CA . GLU A 1 94 ? 11.499 2.392 -6.425 1.00 84.81 94 GLU A CA 1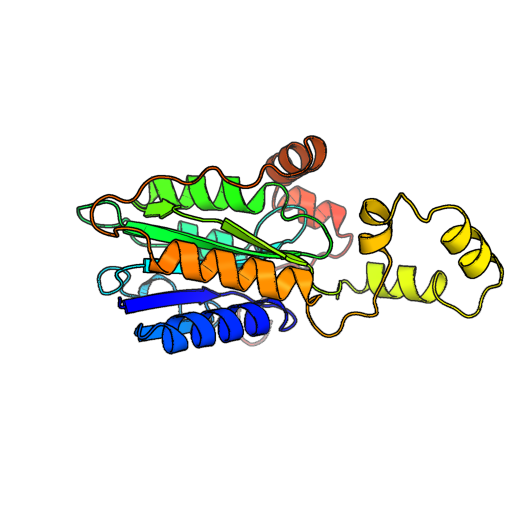
ATOM 724 C C . GLU A 1 94 ? 10.019 2.799 -6.516 1.00 84.81 94 GLU A C 1
ATOM 726 O O . GLU A 1 94 ? 9.488 2.965 -7.617 1.00 84.81 94 GLU A O 1
ATOM 731 N N . PRO A 1 95 ? 9.335 2.975 -5.369 1.00 88.50 95 PRO A N 1
ATOM 732 C CA . PRO A 1 95 ? 7.941 3.418 -5.327 1.00 88.50 95 PRO A CA 1
ATOM 733 C C . PRO A 1 95 ? 7.773 4.931 -5.582 1.00 88.50 95 PRO A C 1
ATOM 735 O O . PRO A 1 95 ? 6.655 5.403 -5.800 1.00 88.50 95 PRO A O 1
ATOM 738 N N . GLY A 1 96 ? 8.861 5.711 -5.550 1.00 89.38 96 GLY A N 1
ATOM 739 C CA . GLY A 1 96 ? 8.833 7.155 -5.773 1.00 89.38 96 GLY A CA 1
ATOM 740 C C . GLY A 1 96 ? 7.963 7.907 -4.759 1.00 89.38 96 GLY A C 1
ATOM 741 O O . GLY A 1 96 ? 8.136 7.765 -3.551 1.00 89.38 96 GLY A O 1
ATOM 742 N N . ALA A 1 97 ? 7.017 8.715 -5.246 1.00 90.12 97 ALA A N 1
ATOM 743 C CA . ALA A 1 97 ? 6.092 9.490 -4.419 1.00 90.12 97 ALA A CA 1
ATOM 744 C C . ALA A 1 97 ? 4.827 8.718 -3.999 1.00 90.12 97 ALA A C 1
ATOM 746 O O . ALA A 1 97 ? 4.022 9.273 -3.252 1.00 90.12 97 ALA A O 1
ATOM 747 N N . GLN A 1 98 ? 4.632 7.470 -4.453 1.00 93.94 98 GLN A N 1
ATOM 748 C CA . GLN A 1 98 ? 3.393 6.712 -4.233 1.00 93.94 98 GLN A CA 1
ATOM 749 C C . GLN A 1 98 ? 2.942 6.725 -2.770 1.00 93.94 98 GLN A C 1
ATOM 751 O O . GLN A 1 98 ? 1.801 7.085 -2.493 1.00 93.94 98 GLN A O 1
ATOM 756 N N . PHE A 1 99 ? 3.830 6.361 -1.840 1.00 95.44 99 PHE A N 1
ATOM 757 C CA . PHE A 1 99 ? 3.459 6.257 -0.430 1.00 95.44 99 PHE A CA 1
ATOM 758 C C . PHE A 1 99 ? 3.079 7.598 0.176 1.00 95.44 99 PHE A C 1
ATOM 760 O O . PHE A 1 99 ? 2.097 7.673 0.902 1.00 95.44 99 PHE A O 1
ATOM 767 N N . HIS A 1 100 ? 3.816 8.659 -0.151 1.00 93.44 100 HIS A N 1
ATOM 768 C CA . HIS A 1 100 ? 3.526 9.994 0.359 1.00 93.44 100 HIS A CA 1
ATOM 769 C C . HIS A 1 100 ? 2.169 10.502 -0.135 1.00 93.44 100 HIS A C 1
ATOM 771 O O . HIS A 1 100 ? 1.366 10.953 0.672 1.00 93.44 100 HIS A O 1
ATOM 777 N N . LEU A 1 101 ? 1.891 10.363 -1.435 1.00 92.81 101 LEU A N 1
ATOM 778 C CA . LEU A 1 101 ? 0.633 10.816 -2.037 1.00 92.81 101 LEU A CA 1
ATOM 779 C C . LEU A 1 101 ? -0.574 10.023 -1.510 1.00 92.81 101 LEU A C 1
ATOM 781 O O . LEU A 1 101 ? -1.615 10.597 -1.190 1.00 92.81 101 LEU A O 1
ATOM 785 N N . GLN A 1 102 ? -0.437 8.699 -1.387 1.00 96.19 102 GLN A N 1
ATOM 786 C CA . GLN A 1 102 ? -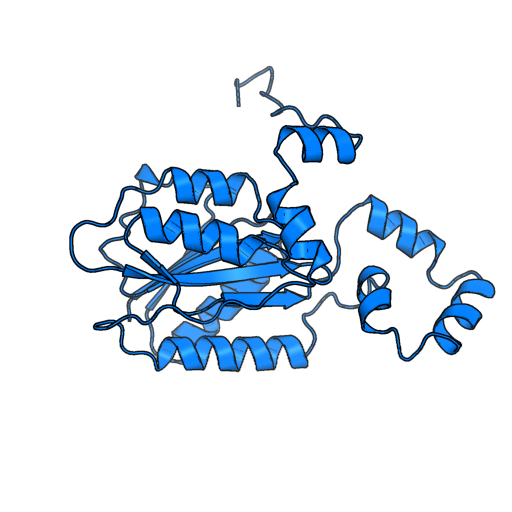1.498 7.848 -0.844 1.00 96.19 102 GLN A CA 1
ATOM 787 C C . GLN A 1 102 ? -1.725 8.114 0.645 1.00 96.19 102 GLN A C 1
ATOM 789 O O . GLN A 1 102 ? -2.874 8.217 1.062 1.00 96.19 102 GLN A O 1
ATOM 794 N N . ALA A 1 103 ? -0.660 8.281 1.435 1.00 96.62 103 ALA A N 1
ATOM 795 C CA . ALA A 1 103 ? -0.774 8.585 2.858 1.00 96.62 103 ALA A CA 1
ATOM 796 C C . ALA A 1 103 ? -1.405 9.956 3.118 1.00 96.62 103 ALA A C 1
ATOM 798 O O . ALA A 1 103 ? -2.246 10.063 4.001 1.00 96.62 103 ALA A O 1
ATOM 799 N N . GLU A 1 104 ? -1.054 10.978 2.337 1.00 95.50 104 GLU A N 1
ATOM 800 C CA . GLU A 1 104 ? -1.680 12.304 2.406 1.00 95.50 104 GLU A CA 1
ATOM 801 C C . GLU A 1 104 ? -3.183 12.222 2.102 1.00 95.50 104 GLU A C 1
ATOM 803 O O . GLU A 1 104 ? -4.010 12.712 2.870 1.00 95.50 104 GLU A O 1
ATOM 808 N N . THR A 1 105 ? -3.558 11.509 1.035 1.00 96.62 105 THR A N 1
ATOM 809 C CA . THR A 1 105 ? -4.973 11.328 0.672 1.00 96.62 105 THR A CA 1
ATOM 810 C C . THR A 1 105 ? -5.740 10.555 1.751 1.00 96.62 105 THR A C 1
ATOM 812 O O . THR A 1 105 ? -6.844 10.946 2.122 1.00 96.62 105 THR A O 1
ATOM 815 N N . LEU A 1 106 ? -5.153 9.482 2.290 1.00 97.31 106 LEU A N 1
ATOM 816 C CA . LEU A 1 106 ? -5.727 8.685 3.379 1.00 97.31 106 LEU A CA 1
ATOM 817 C C . LEU A 1 106 ? -5.855 9.487 4.678 1.00 97.31 106 LEU A C 1
ATOM 819 O O . LEU A 1 106 ? -6.858 9.364 5.378 1.00 97.31 106 LEU A O 1
ATOM 823 N N . HIS A 1 107 ? -4.889 10.354 4.976 1.00 96.44 107 HIS A N 1
ATOM 824 C CA . HIS A 1 107 ? -4.943 11.236 6.135 1.00 96.44 107 HIS A CA 1
ATOM 825 C C . HIS A 1 107 ? -6.157 12.169 6.077 1.00 96.44 107 HIS A C 1
ATOM 827 O O . HIS A 1 107 ? -6.913 12.260 7.043 1.00 96.44 107 HIS A O 1
ATOM 833 N N . HIS A 1 108 ? -6.434 12.766 4.913 1.00 96.44 108 HIS A N 1
ATOM 834 C CA . HIS A 1 108 ? -7.647 13.565 4.697 1.00 96.44 108 HIS A CA 1
ATOM 835 C C . HIS A 1 108 ? -8.954 12.765 4.812 1.00 96.44 108 HIS A C 1
ATOM 837 O O . HIS A 1 108 ? -10.024 13.355 4.948 1.00 96.44 108 HIS A O 1
ATOM 843 N N . LYS A 1 109 ? -8.883 11.430 4.772 1.00 95.81 109 LYS A N 1
ATOM 844 C CA . LYS A 1 109 ? -10.015 10.516 4.967 1.00 95.81 109 LYS A CA 1
ATOM 845 C C . LYS A 1 109 ? -10.129 9.983 6.399 1.00 95.81 109 LYS A C 1
ATOM 847 O O . LYS A 1 109 ? -10.999 9.159 6.649 1.00 95.81 109 LYS A O 1
ATOM 852 N N . GLY A 1 110 ? -9.292 10.441 7.332 1.00 96.25 110 GLY A N 1
ATOM 853 C CA . GLY A 1 110 ? -9.320 9.990 8.727 1.00 96.25 110 GLY A CA 1
ATOM 854 C C . GLY A 1 110 ? -8.540 8.698 8.986 1.00 96.25 110 GLY A C 1
ATOM 855 O O . GLY A 1 110 ? -8.750 8.048 10.007 1.00 96.25 110 GLY A O 1
ATOM 856 N N . TYR A 1 111 ? -7.629 8.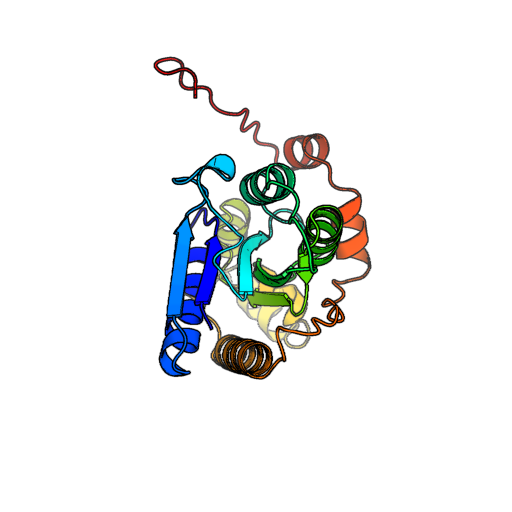316 8.090 1.00 97.00 111 TYR A N 1
ATOM 857 C CA . TYR A 1 111 ? -6.720 7.192 8.313 1.00 97.00 111 TYR A CA 1
ATOM 858 C C . TYR A 1 111 ? -5.350 7.665 8.811 1.00 97.00 111 TYR A C 1
ATOM 860 O O . TYR A 1 111 ? -4.903 8.779 8.529 1.00 97.00 111 TYR A O 1
ATOM 868 N N . VAL A 1 112 ? -4.634 6.779 9.498 1.00 97.38 112 VAL A N 1
ATOM 869 C CA . VAL A 1 112 ? -3.231 6.958 9.88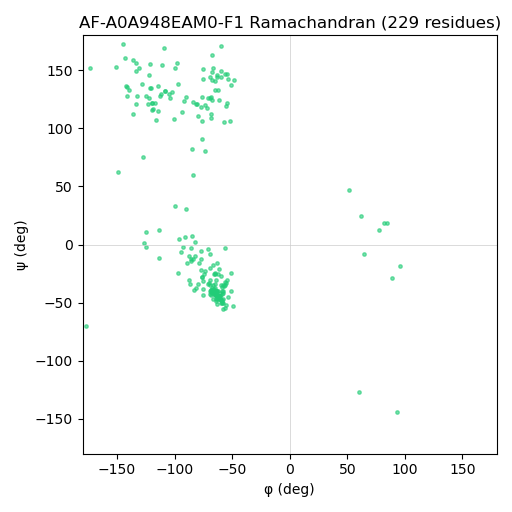4 1.00 97.38 112 VAL A CA 1
ATOM 870 C C . VAL A 1 112 ? -2.414 5.842 9.255 1.00 97.38 112 VAL A C 1
ATOM 872 O O . VAL A 1 112 ? -2.601 4.674 9.579 1.00 97.38 112 VAL A O 1
ATOM 875 N N . VAL A 1 113 ? -1.495 6.188 8.352 1.00 97.81 113 VAL A N 1
ATOM 876 C CA . VAL A 1 113 ? -0.611 5.191 7.736 1.00 97.81 113 VAL A CA 1
ATOM 877 C C . VAL A 1 113 ? 0.485 4.793 8.727 1.00 97.81 113 VAL A C 1
ATOM 879 O O . VAL A 1 113 ? 1.422 5.555 8.959 1.00 97.81 113 VAL A O 1
ATOM 882 N N . THR A 1 114 ? 0.379 3.592 9.293 1.00 97.06 114 THR A N 1
ATOM 883 C CA . THR A 1 114 ? 1.294 3.042 10.307 1.00 97.06 114 THR A CA 1
ATOM 884 C C . THR A 1 114 ? 2.432 2.206 9.714 1.00 97.06 114 THR A C 1
ATOM 886 O O . THR A 1 114 ? 3.326 1.746 10.426 1.00 97.06 114 THR A O 1
ATOM 889 N N . GLY A 1 115 ? 2.447 2.037 8.391 1.00 96.69 115 GLY A N 1
ATOM 890 C CA . GLY A 1 115 ? 3.537 1.384 7.681 1.00 96.69 115 GLY A CA 1
ATOM 891 C C . GLY A 1 115 ? 3.393 1.452 6.165 1.00 96.69 115 GLY A C 1
ATOM 892 O O . GLY A 1 115 ? 2.288 1.506 5.627 1.00 96.69 115 GLY A O 1
ATOM 893 N N . ALA A 1 116 ? 4.522 1.432 5.458 1.00 97.50 116 ALA A N 1
ATOM 894 C CA . ALA A 1 116 ? 4.555 1.325 4.005 1.00 97.50 116 ALA A CA 1
ATOM 895 C C . ALA A 1 116 ? 5.725 0.449 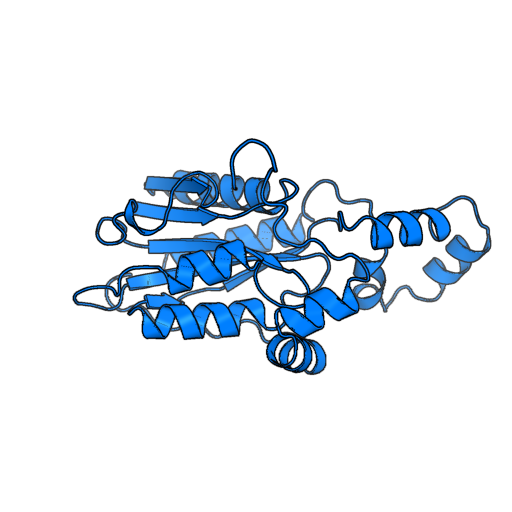3.552 1.00 97.50 116 ALA A C 1
ATOM 897 O O . ALA A 1 116 ? 6.844 0.603 4.047 1.00 97.50 116 ALA A O 1
ATOM 898 N N . HIS A 1 117 ? 5.479 -0.447 2.596 1.00 96.25 117 HIS A N 1
ATOM 899 C CA . HIS A 1 117 ? 6.496 -1.366 2.095 1.00 96.25 117 HIS A CA 1
ATOM 900 C C . HIS A 1 117 ? 6.401 -1.569 0.583 1.00 96.25 117 HIS A C 1
ATOM 902 O O . HIS A 1 117 ? 5.316 -1.746 0.030 1.00 96.25 117 HIS A O 1
ATOM 908 N N . ALA A 1 118 ? 7.547 -1.538 -0.097 1.00 94.75 118 ALA A N 1
ATOM 909 C CA . ALA A 1 118 ? 7.644 -1.810 -1.525 1.00 94.75 118 ALA A CA 1
ATOM 910 C C . ALA A 1 118 ? 8.328 -3.158 -1.744 1.00 94.75 118 ALA A C 1
ATOM 912 O O . ALA A 1 118 ? 9.385 -3.408 -1.175 1.00 94.75 118 ALA A O 1
ATOM 913 N N . VAL A 1 119 ? 7.739 -3.990 -2.598 1.00 91.50 119 VAL A N 1
ATOM 914 C CA . VAL A 1 119 ? 8.331 -5.240 -3.071 1.00 91.50 119 VAL A CA 1
ATOM 915 C C . VAL A 1 119 ? 8.838 -5.027 -4.488 1.00 91.50 119 VAL A C 1
ATOM 917 O O . VAL A 1 119 ? 8.080 -4.598 -5.369 1.00 91.50 119 VAL A O 1
ATOM 920 N N . ILE A 1 120 ? 10.112 -5.340 -4.715 1.00 88.75 120 ILE A N 1
ATOM 921 C CA . ILE A 1 120 ? 10.683 -5.295 -6.055 1.00 88.75 120 ILE A CA 1
ATOM 922 C C . ILE A 1 120 ? 10.213 -6.533 -6.808 1.00 88.75 120 ILE A C 1
ATOM 924 O O . ILE A 1 120 ? 10.464 -7.667 -6.412 1.00 88.75 120 ILE A O 1
ATOM 928 N N . ALA A 1 121 ? 9.478 -6.308 -7.889 1.00 81.75 121 ALA A N 1
ATOM 929 C CA . ALA A 1 121 ? 8.970 -7.363 -8.752 1.00 81.75 121 ALA A CA 1
ATOM 930 C C . ALA A 1 121 ? 9.495 -7.147 -10.177 1.00 81.75 121 ALA A C 1
ATOM 932 O O . ALA A 1 121 ? 9.792 -6.004 -10.542 1.00 81.75 121 ALA A O 1
ATOM 933 N N . PRO A 1 122 ? 9.581 -8.203 -11.008 1.00 72.94 122 PRO A N 1
ATOM 934 C CA . PRO A 1 122 ? 9.976 -8.055 -12.399 1.00 72.94 122 PRO A CA 1
ATOM 935 C C . PRO A 1 122 ? 9.156 -6.990 -13.092 1.00 72.94 122 PRO A C 1
ATOM 937 O O . PRO A 1 122 ? 7.924 -6.938 -12.952 1.00 72.94 122 PRO A O 1
ATOM 940 N N . SER A 1 123 ? 9.845 -6.171 -13.879 1.00 68.81 123 SER A N 1
ATOM 941 C CA . SER A 1 123 ? 9.133 -5.305 -14.791 1.00 68.81 123 SER A CA 1
ATOM 942 C C . SER A 1 123 ? 8.414 -6.142 -15.832 1.00 68.81 123 SER A C 1
ATOM 944 O O . SER A 1 123 ? 8.969 -7.053 -16.437 1.00 68.81 123 SER A O 1
ATOM 946 N N . ASN A 1 124 ? 7.158 -5.795 -16.030 1.00 65.44 124 ASN A N 1
ATOM 947 C CA . ASN A 1 124 ? 6.274 -6.333 -17.052 1.00 65.44 124 ASN A CA 1
ATOM 948 C C . ASN A 1 124 ? 5.923 -5.253 -18.083 1.00 65.44 124 ASN A C 1
ATOM 950 O O . ASN A 1 124 ? 4.992 -5.427 -18.866 1.00 65.44 124 ASN A O 1
ATOM 954 N N . TRP A 1 125 ? 6.637 -4.121 -18.072 1.00 65.06 125 TRP A N 1
ATOM 955 C CA . TRP A 1 125 ? 6.401 -3.045 -19.019 1.00 65.06 125 TRP A CA 1
ATOM 956 C C . TRP A 1 125 ? 6.934 -3.456 -20.398 1.00 65.06 125 TRP A C 1
ATOM 958 O O . TRP A 1 125 ? 8.139 -3.683 -20.514 1.00 65.06 125 TRP A O 1
ATOM 968 N N . PRO A 1 126 ? 6.099 -3.528 -21.456 1.00 60.53 126 PRO A N 1
ATOM 969 C CA . PRO A 1 126 ? 6.519 -4.062 -22.754 1.00 60.53 126 PRO A CA 1
ATOM 970 C C . PRO A 1 126 ? 7.737 -3.361 -23.356 1.00 60.53 126 PRO A C 1
ATOM 972 O O . PRO A 1 126 ? 8.578 -4.016 -23.959 1.00 60.53 126 PRO A O 1
ATOM 975 N N . MET A 1 127 ? 7.880 -2.045 -23.154 1.00 57.44 127 MET A N 1
ATOM 976 C CA . MET A 1 127 ? 9.068 -1.324 -23.622 1.00 57.44 127 MET A CA 1
ATOM 977 C C . MET A 1 127 ? 10.324 -1.733 -22.860 1.00 57.44 127 MET A C 1
ATOM 979 O O . MET A 1 127 ? 11.376 -1.881 -23.471 1.00 57.44 127 MET A O 1
ATOM 983 N N . GLN A 1 128 ? 10.224 -1.947 -21.546 1.00 63.75 128 GLN A N 1
ATOM 984 C CA . GLN A 1 128 ? 11.346 -2.447 -20.759 1.00 63.75 128 GLN A CA 1
ATOM 985 C C . GLN A 1 128 ? 11.671 -3.883 -21.130 1.00 63.75 128 GLN A C 1
ATOM 987 O O . GLN A 1 128 ? 12.845 -4.157 -21.299 1.00 63.75 128 GLN A O 1
ATOM 992 N N . LEU A 1 129 ? 10.669 -4.742 -21.341 1.00 59.50 129 LEU A N 1
ATOM 993 C CA . LEU A 1 129 ? 10.868 -6.104 -21.838 1.00 59.50 129 LEU A CA 1
ATOM 994 C C . LEU A 1 129 ? 11.573 -6.102 -23.204 1.00 59.50 129 LEU A C 1
ATOM 996 O O . LEU A 1 129 ? 12.595 -6.756 -23.355 1.00 59.50 129 LEU A O 1
ATOM 1000 N N . ALA A 1 130 ? 11.126 -5.276 -24.155 1.00 59.16 130 ALA A N 1
ATOM 1001 C CA . ALA A 1 130 ? 11.753 -5.142 -25.473 1.00 59.16 130 ALA A CA 1
ATOM 1002 C C . ALA A 1 130 ? 13.167 -4.526 -25.422 1.00 59.16 130 ALA A C 1
ATOM 1004 O O . ALA A 1 130 ? 14.034 -4.887 -26.218 1.00 59.16 130 ALA A O 1
ATOM 1005 N N . LEU A 1 131 ? 13.415 -3.584 -24.505 1.00 56.28 131 LEU A N 1
ATOM 1006 C CA . LEU A 1 131 ? 14.748 -3.029 -24.245 1.00 56.28 131 LEU A CA 1
ATOM 1007 C C . LEU A 1 131 ? 15.660 -4.074 -23.601 1.00 56.28 131 LEU A C 1
ATOM 1009 O O . LEU A 1 131 ? 16.810 -4.203 -24.014 1.00 56.28 131 LEU A O 1
ATOM 1013 N N . THR A 1 132 ? 15.156 -4.834 -22.625 1.00 55.38 132 THR A N 1
ATOM 1014 C CA . THR A 1 132 ? 15.909 -5.914 -21.993 1.00 55.38 132 THR A CA 1
ATOM 1015 C C . THR A 1 132 ? 16.199 -7.020 -22.984 1.00 55.38 132 THR A C 1
ATOM 1017 O O . THR A 1 132 ? 17.355 -7.391 -23.061 1.00 55.38 132 THR A O 1
ATOM 1020 N N . ASP A 1 133 ? 15.253 -7.440 -23.826 1.00 53.03 133 ASP A N 1
ATOM 1021 C CA . ASP A 1 133 ? 15.471 -8.469 -24.853 1.00 53.03 133 ASP A CA 1
ATOM 1022 C C . ASP A 1 133 ? 16.593 -8.083 -25.828 1.00 53.03 133 ASP A C 1
ATOM 1024 O O . ASP A 1 133 ? 17.383 -8.930 -26.235 1.00 53.03 133 ASP A O 1
ATOM 1028 N N . LYS A 1 134 ? 16.731 -6.788 -26.150 1.00 52.16 134 LYS A N 1
ATOM 1029 C CA . LYS A 1 134 ? 17.842 -6.268 -26.968 1.00 52.16 134 LYS A CA 1
ATOM 1030 C C . LYS A 1 134 ? 19.182 -6.205 -26.228 1.00 52.16 134 LYS A C 1
ATOM 1032 O O . LYS A 1 134 ? 20.228 -6.172 -26.868 1.00 52.16 134 LYS A O 1
ATOM 1037 N N . ILE A 1 135 ? 19.163 -6.148 -24.898 1.00 52.62 135 ILE A N 1
ATOM 1038 C CA . ILE A 1 135 ? 20.352 -6.047 -24.038 1.00 52.62 135 ILE A CA 1
ATOM 1039 C C . ILE A 1 135 ? 20.772 -7.430 -23.501 1.00 52.62 135 ILE A C 1
ATOM 1041 O O . ILE A 1 135 ? 21.946 -7.648 -23.185 1.00 52.62 135 ILE A O 1
ATOM 1045 N N . THR A 1 136 ? 19.852 -8.392 -23.408 1.00 50.81 136 THR A N 1
ATOM 1046 C CA . THR A 1 136 ? 20.091 -9.688 -22.782 1.00 50.81 136 THR A CA 1
ATOM 1047 C C . THR A 1 136 ? 20.522 -10.762 -23.782 1.00 50.81 136 THR A C 1
ATOM 1049 O O . THR A 1 136 ? 19.747 -11.282 -24.572 1.00 50.81 136 THR A O 1
ATOM 1052 N N . TRP A 1 137 ? 21.771 -11.188 -23.582 1.00 46.69 137 TRP A N 1
ATOM 1053 C CA . TRP A 1 137 ? 22.291 -12.557 -23.712 1.00 46.69 137 TRP A CA 1
ATOM 1054 C C . TRP A 1 137 ? 22.828 -13.099 -25.045 1.00 46.69 137 TRP A C 1
ATOM 1056 O O . TRP A 1 137 ? 23.750 -13.917 -24.973 1.00 46.69 137 TRP A O 1
ATOM 1066 N N . SER A 1 138 ? 22.381 -12.655 -26.221 1.00 48.56 138 SER A N 1
ATOM 1067 C CA . SER A 1 138 ? 22.967 -13.129 -27.496 1.00 48.56 138 SER A CA 1
ATOM 1068 C C . SER A 1 138 ? 24.158 -12.297 -27.989 1.00 48.56 138 SER A C 1
ATOM 1070 O O . SER A 1 138 ? 24.930 -12.765 -28.820 1.00 48.56 138 SER A O 1
ATOM 1072 N N . GLU A 1 139 ? 24.344 -11.089 -27.455 1.00 51.94 139 GLU A N 1
ATOM 1073 C CA . GLU A 1 139 ? 25.314 -10.110 -27.957 1.00 51.94 139 GLU A CA 1
ATOM 1074 C C . GLU A 1 139 ? 26.560 -10.005 -27.042 1.00 51.94 139 GLU A C 1
ATOM 1076 O O . GLU A 1 139 ? 26.425 -9.805 -25.825 1.00 51.94 139 GLU A O 1
ATOM 1081 N N . PRO A 1 140 ? 27.794 -10.087 -27.586 1.00 58.91 140 PRO A N 1
ATOM 1082 C CA . PRO A 1 140 ? 29.050 -10.004 -26.825 1.00 58.91 140 PRO A CA 1
ATOM 1083 C C . PRO A 1 140 ? 29.168 -8.744 -25.954 1.00 58.91 140 PRO A C 1
ATOM 1085 O O . PRO A 1 140 ? 29.776 -8.772 -24.882 1.00 58.91 140 PRO A O 1
ATOM 1088 N N . LEU A 1 141 ? 28.545 -7.644 -26.386 1.00 60.31 141 LEU A N 1
ATOM 1089 C CA . LEU A 1 141 ? 28.588 -6.351 -25.707 1.00 60.31 141 LEU A CA 1
ATOM 1090 C C . LEU A 1 141 ? 27.867 -6.374 -24.346 1.00 60.31 141 LEU A C 1
ATOM 1092 O O . LEU A 1 141 ? 28.363 -5.804 -23.371 1.00 60.31 141 LEU A O 1
ATOM 1096 N N . GLY A 1 142 ? 26.745 -7.098 -24.243 1.00 57.81 142 GLY A N 1
ATOM 1097 C CA . GLY A 1 142 ? 25.970 -7.219 -23.003 1.00 57.81 142 GLY A CA 1
ATOM 1098 C C . GLY A 1 142 ? 26.739 -7.941 -21.889 1.00 57.81 142 GLY A C 1
ATOM 1099 O O . GLY A 1 142 ? 26.653 -7.569 -20.715 1.00 57.81 142 GLY A O 1
ATOM 1100 N N . ARG A 1 143 ? 27.583 -8.921 -22.245 1.00 57.03 143 ARG A N 1
ATOM 1101 C CA . ARG A 1 143 ? 28.457 -9.633 -21.290 1.00 57.03 143 ARG A CA 1
ATOM 1102 C C . ARG A 1 143 ? 29.595 -8.759 -20.759 1.00 57.03 143 ARG A C 1
ATOM 1104 O O . ARG A 1 143 ? 29.996 -8.907 -19.607 1.00 57.03 143 ARG A O 1
ATOM 1111 N N . THR A 1 144 ? 30.109 -7.844 -21.573 1.00 62.97 144 THR A N 1
ATOM 1112 C CA . THR A 1 144 ? 31.204 -6.945 -21.180 1.00 62.97 144 THR A CA 1
ATOM 1113 C C . THR A 1 144 ? 30.704 -5.834 -20.257 1.00 62.97 144 THR A C 1
ATOM 1115 O O . THR A 1 144 ? 31.304 -5.579 -19.212 1.00 62.97 144 THR A O 1
ATOM 1118 N N . ILE A 1 145 ? 29.552 -5.236 -20.573 1.00 59.47 145 ILE A N 1
ATOM 1119 C CA . ILE A 1 145 ? 28.949 -4.156 -19.775 1.00 59.47 145 ILE A CA 1
ATOM 1120 C C . ILE A 1 145 ? 28.542 -4.657 -18.377 1.00 59.47 145 ILE A C 1
ATOM 1122 O O . ILE A 1 145 ? 28.829 -4.004 -17.373 1.00 59.47 145 ILE A O 1
ATOM 1126 N N . THR A 1 146 ? 27.961 -5.857 -18.283 1.00 53.19 146 THR A N 1
ATOM 1127 C CA . THR A 1 146 ? 27.552 -6.470 -17.001 1.00 53.19 146 THR A CA 1
ATOM 1128 C C . THR A 1 146 ? 28.723 -6.811 -16.073 1.00 53.19 146 THR A C 1
ATOM 1130 O O . THR A 1 146 ? 28.554 -6.836 -14.853 1.00 53.19 146 THR A O 1
ATOM 1133 N N . ARG A 1 147 ? 29.926 -7.035 -16.618 1.00 57.06 147 ARG A N 1
ATOM 1134 C CA . ARG A 1 147 ? 31.136 -7.339 -15.835 1.00 57.06 147 ARG A CA 1
ATOM 1135 C C . ARG A 1 147 ? 31.777 -6.087 -15.233 1.00 57.06 147 ARG A C 1
ATOM 1137 O O . ARG A 1 147 ? 32.313 -6.155 -14.130 1.00 57.06 147 ARG A O 1
ATOM 1144 N N . ILE A 1 148 ? 31.693 -4.963 -15.944 1.00 61.62 148 ILE A N 1
ATOM 1145 C CA . ILE A 1 148 ? 32.305 -3.680 -15.564 1.00 61.62 148 ILE A CA 1
ATOM 1146 C C . ILE A 1 148 ? 31.438 -2.932 -14.537 1.00 61.62 148 ILE A C 1
ATOM 1148 O O . ILE A 1 148 ? 31.957 -2.354 -13.587 1.00 61.62 148 ILE A O 1
ATOM 1152 N N . PHE A 1 149 ? 30.111 -3.002 -14.659 1.00 54.78 149 PHE A N 1
ATOM 1153 C CA . PHE A 1 149 ? 29.169 -2.213 -13.854 1.00 54.78 149 PHE A CA 1
ATOM 1154 C C . PHE A 1 149 ? 28.554 -2.980 -12.663 1.00 54.78 149 PHE A C 1
ATOM 1156 O O . PHE A 1 149 ? 27.430 -2.737 -12.239 1.00 54.78 149 PHE A O 1
ATOM 1163 N N . ARG A 1 150 ? 29.307 -3.904 -12.056 1.00 45.34 150 ARG A N 1
ATOM 1164 C CA . ARG A 1 150 ? 28.850 -4.720 -10.913 1.00 45.34 150 ARG A CA 1
ATOM 1165 C C . ARG A 1 150 ? 28.365 -3.932 -9.667 1.00 45.34 150 ARG A C 1
ATOM 1167 O O . ARG A 1 150 ? 27.423 -4.409 -9.032 1.00 45.34 150 ARG A O 1
ATOM 1174 N N . PRO A 1 151 ? 28.935 -2.765 -9.285 1.00 43.88 151 PRO A N 1
ATOM 1175 C CA . PRO A 1 151 ? 28.468 -2.017 -8.112 1.00 43.88 151 PRO A CA 1
ATOM 1176 C C . PRO A 1 151 ? 27.241 -1.127 -8.384 1.00 43.88 151 PRO A C 1
ATOM 1178 O O . PRO A 1 151 ? 26.609 -0.671 -7.437 1.00 43.88 151 PRO A O 1
ATOM 1181 N N . SER A 1 152 ? 26.820 -0.938 -9.641 1.00 47.47 152 SER A N 1
ATOM 1182 C CA . SER A 1 152 ? 25.589 -0.211 -9.997 1.00 47.47 152 SER A CA 1
ATOM 1183 C C . SER A 1 152 ? 24.361 -1.128 -10.082 1.00 47.47 152 SER A C 1
ATOM 1185 O O . SER A 1 152 ? 23.405 -0.854 -10.803 1.00 47.47 152 SER A O 1
ATOM 1187 N N . ARG A 1 153 ? 24.345 -2.201 -9.279 1.00 42.28 153 ARG A N 1
ATOM 1188 C CA . ARG A 1 153 ? 23.240 -3.170 -9.135 1.00 42.28 153 ARG A CA 1
ATOM 1189 C C . ARG A 1 153 ? 21.872 -2.513 -8.866 1.00 42.28 153 ARG A C 1
ATOM 1191 O O . ARG A 1 153 ? 20.852 -3.089 -9.216 1.00 42.28 153 ARG A O 1
ATOM 1198 N N . LEU A 1 154 ? 21.866 -1.303 -8.301 1.00 42.81 154 LEU A N 1
ATOM 1199 C CA . LEU A 1 154 ? 20.683 -0.457 -8.075 1.00 42.81 154 LEU A CA 1
ATOM 1200 C C . LEU A 1 154 ? 20.156 0.253 -9.338 1.00 42.81 154 LEU A C 1
ATOM 1202 O O . LEU A 1 154 ? 18.969 0.536 -9.421 1.00 42.81 154 LEU A O 1
ATOM 1206 N N . LEU A 1 155 ? 21.022 0.534 -10.314 1.00 46.88 155 LEU A N 1
ATOM 1207 C CA . LEU A 1 155 ? 20.660 1.071 -11.635 1.00 46.88 155 LEU A CA 1
ATOM 1208 C C . LEU A 1 155 ? 20.334 -0.056 -12.629 1.00 46.88 155 LEU A C 1
ATOM 1210 O O . LEU A 1 155 ? 19.503 0.117 -13.513 1.00 46.88 155 LEU A O 1
ATOM 1214 N N . LEU A 1 156 ? 20.961 -1.225 -12.465 1.00 43.41 156 LEU A N 1
ATOM 1215 C CA . LEU A 1 156 ? 20.775 -2.402 -13.32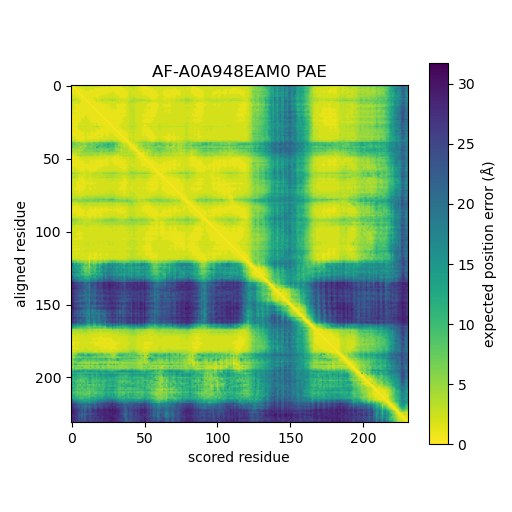1 1.00 43.41 156 LEU A CA 1
ATOM 1216 C C . LEU A 1 156 ? 19.596 -3.300 -12.909 1.00 43.41 156 LEU A C 1
ATOM 1218 O O . LEU A 1 156 ? 19.186 -4.142 -13.702 1.00 43.41 156 LEU A O 1
ATOM 1222 N N . SER A 1 157 ? 19.010 -3.124 -11.720 1.00 42.09 157 SER A N 1
ATOM 1223 C CA . SER A 1 157 ? 17.746 -3.787 -11.351 1.00 42.09 157 SER A CA 1
ATOM 1224 C C . SER A 1 157 ? 16.586 -3.363 -12.260 1.00 42.09 157 SER A C 1
ATOM 1226 O O . SER A 1 157 ? 15.690 -4.160 -12.519 1.00 42.09 157 SER A O 1
ATOM 1228 N N . ALA A 1 158 ? 16.665 -2.165 -12.854 1.00 44.25 158 ALA A N 1
ATOM 1229 C CA . ALA A 1 158 ? 15.776 -1.713 -13.921 1.00 44.25 158 ALA A CA 1
ATOM 1230 C C . ALA A 1 158 ? 16.005 -2.435 -15.270 1.00 44.25 158 ALA A C 1
ATOM 1232 O O . ALA A 1 158 ? 15.276 -2.190 -16.224 1.00 44.25 158 ALA A O 1
ATOM 1233 N N . LEU A 1 159 ? 16.998 -3.319 -15.392 1.00 42.78 159 LEU A N 1
ATOM 1234 C CA . LEU A 1 159 ? 17.382 -3.963 -16.654 1.00 42.78 159 LEU A CA 1
ATOM 1235 C C . LEU A 1 159 ? 17.393 -5.500 -16.590 1.00 42.78 159 LEU A C 1
ATOM 1237 O O . LEU A 1 159 ? 17.885 -6.126 -17.525 1.00 42.78 159 LEU A O 1
ATOM 1241 N N . TRP A 1 160 ? 16.861 -6.132 -15.535 1.00 49.69 160 TRP A N 1
ATOM 1242 C CA . TRP A 1 160 ? 16.928 -7.595 -15.404 1.00 49.69 160 TRP A CA 1
ATOM 1243 C C . TRP A 1 160 ? 15.555 -8.288 -15.251 1.00 49.69 160 TRP A C 1
ATOM 1245 O O . TRP A 1 160 ? 14.859 -8.022 -14.271 1.00 49.69 160 TRP A O 1
ATOM 1255 N N . PRO A 1 161 ? 15.179 -9.222 -16.156 1.00 41.62 161 PRO A N 1
ATOM 1256 C CA . PRO A 1 161 ? 13.900 -9.953 -16.111 1.00 41.62 161 PRO A CA 1
ATOM 1257 C C . PRO A 1 161 ? 13.904 -11.246 -15.274 1.00 41.62 161 PRO A C 1
ATOM 1259 O O . PRO A 1 161 ? 12.853 -11.843 -15.055 1.00 41.62 161 PRO A O 1
ATOM 1262 N N . ALA A 1 162 ? 15.061 -11.731 -14.817 1.00 39.41 162 ALA A N 1
ATOM 1263 C CA . ALA A 1 162 ? 15.160 -13.066 -14.217 1.00 39.41 162 ALA A CA 1
ATOM 1264 C C . ALA A 1 162 ? 14.794 -13.107 -12.720 1.00 39.41 162 ALA A C 1
ATOM 1266 O O . ALA A 1 162 ? 15.638 -13.477 -11.914 1.00 39.41 162 ALA A O 1
ATOM 1267 N N . LEU A 1 163 ? 13.570 -12.735 -12.334 1.00 42.12 163 LEU A N 1
ATOM 1268 C CA . LEU A 1 163 ? 13.049 -12.968 -10.975 1.00 42.12 163 LEU A CA 1
ATOM 1269 C C . LEU A 1 163 ? 11.524 -13.166 -10.975 1.00 42.12 163 LEU A C 1
ATOM 1271 O O . LEU A 1 163 ? 10.793 -12.419 -10.340 1.00 42.12 163 LEU A O 1
ATOM 1275 N N . GLY A 1 164 ? 11.011 -14.212 -11.633 1.00 43.91 164 GLY A N 1
ATOM 1276 C CA . GLY A 1 164 ? 9.591 -14.614 -11.517 1.00 43.91 164 GLY A CA 1
ATOM 1277 C C . GLY A 1 164 ? 9.112 -14.900 -10.078 1.00 43.91 164 GLY A C 1
ATOM 1278 O O . GLY A 1 164 ? 7.933 -15.155 -9.853 1.00 43.91 164 GLY A O 1
ATOM 1279 N N . THR A 1 165 ? 10.017 -14.828 -9.101 1.00 52.41 165 THR A N 1
ATOM 1280 C CA . THR A 1 165 ? 9.767 -14.870 -7.663 1.00 52.41 165 THR A CA 1
ATOM 1281 C C . THR A 1 165 ? 10.451 -13.670 -6.996 1.00 52.41 165 THR A C 1
ATOM 1283 O O . THR A 1 165 ? 11.599 -13.387 -7.352 1.00 52.41 165 THR A O 1
ATOM 1286 N N . PRO A 1 166 ? 9.807 -12.991 -6.024 1.00 61.84 166 PRO A N 1
ATOM 1287 C CA . PRO A 1 166 ? 10.469 -11.985 -5.188 1.00 61.84 166 PRO A CA 1
ATOM 1288 C C . PRO A 1 166 ? 11.798 -12.523 -4.642 1.00 61.84 166 PRO A C 1
ATOM 1290 O O . PRO A 1 166 ? 11.870 -13.705 -4.289 1.00 61.84 166 PRO A O 1
ATOM 1293 N N . ASP A 1 167 ? 12.838 -11.687 -4.576 1.00 72.50 167 ASP A N 1
ATOM 1294 C CA . ASP A 1 167 ? 14.113 -12.089 -3.974 1.00 72.50 167 ASP A CA 1
ATOM 1295 C C . ASP A 1 167 ? 13.865 -12.567 -2.531 1.00 72.50 167 ASP A C 1
ATOM 1297 O O . ASP A 1 167 ? 12.994 -12.045 -1.828 1.00 72.50 167 ASP A O 1
ATOM 1301 N N . GLN A 1 168 ? 14.638 -13.542 -2.050 1.00 77.94 168 GLN A N 1
ATOM 1302 C CA . GLN A 1 168 ? 14.513 -14.035 -0.674 1.00 77.94 168 GLN A CA 1
ATOM 1303 C C . GLN A 1 168 ? 14.668 -12.885 0.334 1.00 77.94 168 GLN A C 1
ATOM 1305 O O . GLN A 1 168 ? 14.021 -12.873 1.381 1.00 77.94 168 GLN A O 1
ATOM 1310 N N . LYS A 1 169 ? 15.482 -11.881 -0.010 1.00 81.44 169 LYS A N 1
ATOM 1311 C CA . LYS A 1 169 ? 15.628 -10.648 0.762 1.00 81.44 169 LYS A CA 1
ATOM 1312 C C . LYS A 1 169 ? 14.336 -9.828 0.821 1.00 81.44 169 LYS A C 1
ATOM 1314 O O . LYS A 1 169 ? 13.998 -9.339 1.898 1.00 81.44 169 LYS A O 1
ATOM 1319 N N . ASP A 1 170 ? 13.632 -9.679 -0.300 1.00 83.75 170 ASP A N 1
ATOM 1320 C CA . ASP A 1 170 ? 12.358 -8.953 -0.353 1.00 83.75 170 ASP A CA 1
ATOM 1321 C C . ASP A 1 170 ? 11.295 -9.689 0.460 1.00 83.75 170 ASP A C 1
ATOM 1323 O O . ASP A 1 170 ? 10.581 -9.066 1.242 1.00 83.75 170 ASP A O 1
ATOM 1327 N N . LYS A 1 171 ? 11.269 -11.024 0.372 1.00 87.44 171 LYS A N 1
ATOM 1328 C CA . LYS A 1 171 ? 10.404 -11.870 1.200 1.00 87.44 171 LYS A CA 1
ATOM 1329 C C . LYS A 1 171 ? 10.661 -11.648 2.692 1.00 87.44 171 LYS A C 1
ATOM 1331 O O . LYS A 1 171 ? 9.757 -11.233 3.402 1.00 87.44 171 LYS A O 1
ATOM 1336 N N . SER A 1 172 ? 11.901 -11.807 3.159 1.00 91.62 172 SER A N 1
ATOM 1337 C CA . SER A 1 172 ? 12.243 -11.590 4.574 1.00 91.62 172 SER A CA 1
ATOM 1338 C C . SER A 1 172 ? 12.062 -10.138 5.033 1.00 91.62 172 SER A C 1
ATOM 1340 O O . SER A 1 172 ? 11.900 -9.868 6.224 1.00 91.62 172 SER A O 1
ATOM 1342 N N . SER A 1 173 ? 12.122 -9.165 4.122 1.00 93.38 173 SER A N 1
ATOM 1343 C CA . SER A 1 173 ? 11.790 -7.782 4.456 1.00 93.38 173 SER A CA 1
ATOM 1344 C C . SER A 1 173 ? 10.285 -7.565 4.598 1.00 93.38 173 SER A C 1
ATOM 1346 O O . SER A 1 173 ? 9.883 -6.819 5.490 1.00 93.38 173 SER A O 1
ATOM 1348 N N . LEU A 1 174 ? 9.480 -8.211 3.754 1.00 94.69 174 LEU A N 1
ATOM 1349 C CA . LEU A 1 174 ? 8.026 -8.190 3.838 1.00 94.69 174 LEU A CA 1
ATOM 1350 C C . LEU A 1 174 ? 7.531 -8.923 5.089 1.00 94.69 174 LEU A C 1
ATOM 1352 O O . LEU A 1 174 ? 6.638 -8.413 5.756 1.00 94.69 174 LEU A O 1
ATOM 1356 N N . ASP A 1 175 ? 8.149 -10.048 5.454 1.00 95.38 175 ASP A N 1
ATOM 1357 C CA . ASP A 1 175 ? 7.836 -10.795 6.680 1.00 95.38 175 ASP A CA 1
ATOM 1358 C C . ASP A 1 175 ? 7.981 -9.886 7.910 1.00 95.38 175 ASP A C 1
ATOM 1360 O O . ASP A 1 175 ? 7.011 -9.648 8.627 1.00 95.38 175 ASP A O 1
ATOM 1364 N N . ARG A 1 176 ? 9.152 -9.250 8.072 1.00 96.69 176 ARG A N 1
ATOM 1365 C CA . ARG A 1 176 ? 9.410 -8.297 9.169 1.00 96.69 176 ARG A CA 1
ATOM 1366 C C . ARG A 1 176 ? 8.453 -7.110 9.166 1.00 96.69 176 ARG A C 1
ATOM 1368 O O . ARG A 1 176 ? 8.084 -6.609 10.224 1.00 96.69 176 ARG A O 1
ATOM 1375 N N . PHE A 1 177 ? 8.069 -6.630 7.984 1.00 96.75 177 PHE A N 1
ATOM 1376 C CA . PHE A 1 177 ? 7.087 -5.559 7.869 1.00 96.75 177 PHE A CA 1
ATOM 1377 C C . PHE A 1 177 ? 5.719 -6.001 8.405 1.00 96.75 177 PHE A C 1
ATOM 1379 O O . PHE A 1 177 ? 5.139 -5.301 9.234 1.00 96.75 177 PHE A O 1
ATOM 1386 N N . VAL A 1 178 ? 5.234 -7.173 7.992 1.00 96.88 178 VAL A N 1
ATOM 1387 C CA . VAL A 1 178 ? 3.949 -7.727 8.444 1.00 96.88 178 VAL A CA 1
ATOM 1388 C C . VAL A 1 178 ? 3.966 -8.026 9.942 1.00 96.88 178 VAL A C 1
ATOM 1390 O O . VAL A 1 178 ? 3.029 -7.647 10.640 1.00 96.88 178 VAL A O 1
ATOM 1393 N N . GLU A 1 179 ? 5.042 -8.620 10.456 1.00 96.81 179 GLU A N 1
ATOM 1394 C CA . GLU A 1 179 ? 5.242 -8.843 11.894 1.00 96.81 179 GLU A CA 1
ATOM 1395 C C . GLU A 1 179 ? 5.214 -7.526 12.678 1.00 96.81 179 GLU A C 1
ATOM 1397 O O . GLU A 1 179 ? 4.563 -7.435 13.719 1.00 96.81 179 GLU A O 1
ATOM 1402 N N . SER A 1 180 ? 5.859 -6.476 12.156 1.00 96.25 180 SER A N 1
ATOM 1403 C CA . SER A 1 180 ? 5.838 -5.166 12.806 1.00 96.25 180 SER A CA 1
ATOM 1404 C C . SER A 1 180 ? 4.424 -4.589 12.874 1.00 96.25 180 SER A C 1
ATOM 1406 O O . SER A 1 180 ? 4.024 -4.129 13.939 1.00 96.25 180 SER A O 1
ATOM 1408 N N . LEU A 1 181 ? 3.634 -4.689 11.798 1.00 96.44 181 LEU A N 1
ATOM 1409 C CA . LEU A 1 181 ? 2.235 -4.251 11.794 1.00 96.44 181 LEU A CA 1
ATOM 1410 C C . LEU A 1 181 ? 1.385 -5.070 12.769 1.00 96.44 181 LEU A C 1
ATOM 1412 O O . LEU A 1 181 ? 0.551 -4.507 13.467 1.00 96.44 181 LEU A O 1
ATOM 1416 N N . ALA A 1 182 ? 1.617 -6.383 12.845 1.00 95.12 182 ALA A N 1
ATOM 1417 C CA . ALA A 1 182 ? 0.899 -7.273 13.753 1.00 95.12 182 ALA A CA 1
ATOM 1418 C C . ALA A 1 182 ? 1.161 -6.957 15.235 1.00 95.12 182 ALA A C 1
ATOM 1420 O O . ALA A 1 182 ? 0.290 -7.164 16.077 1.00 95.12 182 ALA A O 1
ATOM 1421 N N . SER A 1 183 ? 2.354 -6.444 15.544 1.00 92.88 183 SER A N 1
ATOM 1422 C CA . SER A 1 183 ? 2.758 -6.063 16.902 1.00 92.88 183 SER A CA 1
ATOM 1423 C C . SER A 1 183 ? 2.321 -4.657 17.335 1.00 92.88 183 SER A C 1
ATOM 1425 O O . SER A 1 183 ? 2.437 -4.322 18.514 1.00 92.88 183 SER A O 1
ATOM 1427 N N . GLN A 1 184 ? 1.851 -3.814 16.410 1.00 91.69 184 GLN A N 1
ATOM 1428 C CA . GLN A 1 184 ? 1.458 -2.438 16.718 1.00 91.69 184 GLN A CA 1
ATOM 1429 C C . GLN A 1 184 ? 0.112 -2.382 17.455 1.00 91.69 184 GLN A C 1
ATOM 1431 O O . GLN A 1 184 ? -0.826 -3.109 17.136 1.00 91.69 184 GLN A O 1
ATOM 1436 N N . SER A 1 185 ? -0.001 -1.462 18.418 1.00 83.31 185 SER A N 1
ATOM 1437 C CA . SER A 1 185 ? -1.289 -1.138 19.038 1.00 83.31 185 SER A CA 1
ATOM 1438 C C . SER A 1 185 ? -2.171 -0.378 18.044 1.00 83.31 185 SER A C 1
ATOM 1440 O O . SER A 1 185 ? -1.764 0.647 17.497 1.00 83.31 185 SER A O 1
ATOM 1442 N N . ILE A 1 186 ? -3.385 -0.885 17.829 1.00 86.06 186 ILE A N 1
ATOM 1443 C CA . ILE A 1 186 ? -4.395 -0.287 16.942 1.00 86.06 186 ILE A CA 1
ATOM 1444 C C . ILE A 1 186 ? -5.058 0.925 17.607 1.00 86.06 186 ILE A C 1
ATOM 1446 O O . ILE A 1 186 ? -5.472 1.848 16.913 1.00 86.06 186 ILE A O 1
ATOM 1450 N N . ASP A 1 187 ? -5.122 0.944 18.941 1.00 83.00 187 ASP A N 1
ATOM 1451 C CA . ASP A 1 187 ? -5.854 1.957 19.711 1.00 83.00 187 ASP A CA 1
ATOM 1452 C C . ASP A 1 187 ? -5.206 3.343 19.631 1.00 83.00 187 ASP A C 1
ATOM 1454 O O . ASP A 1 187 ? -5.885 4.365 19.704 1.00 83.00 187 ASP A O 1
ATOM 1458 N N . THR A 1 188 ? -3.880 3.386 19.476 1.00 84.69 188 THR A N 1
ATOM 1459 C CA . THR A 1 188 ? -3.120 4.634 19.321 1.00 84.69 188 THR A CA 1
ATOM 1460 C C . THR A 1 188 ? -2.234 4.548 18.081 1.00 84.69 188 THR A C 1
ATOM 1462 O O . THR A 1 188 ? -1.018 4.350 18.199 1.00 84.69 188 THR A O 1
ATOM 1465 N N . PRO A 1 189 ? -2.809 4.666 16.872 1.00 86.00 189 PRO A N 1
ATOM 1466 C CA . PRO A 1 189 ? -2.036 4.497 15.660 1.00 86.00 189 PRO A CA 1
ATOM 1467 C C . PRO A 1 189 ? -1.047 5.655 15.512 1.00 86.00 189 PRO A C 1
ATOM 1469 O O . PRO A 1 189 ? -1.415 6.830 15.561 1.00 86.00 189 PRO A O 1
ATOM 1472 N N . GLN A 1 190 ? 0.227 5.323 15.320 1.00 86.69 190 GLN A N 1
ATOM 1473 C CA . GLN A 1 190 ? 1.279 6.305 15.073 1.00 86.69 190 GLN A CA 1
ATOM 1474 C C . GLN A 1 190 ? 1.620 6.336 13.589 1.00 86.69 190 GLN A C 1
ATOM 1476 O O . GLN A 1 190 ? 1.850 5.297 12.969 1.00 86.69 190 GLN A O 1
ATOM 1481 N N . ALA A 1 191 ? 1.670 7.540 13.018 1.00 90.25 191 ALA A N 1
ATOM 1482 C CA . ALA A 1 191 ? 2.080 7.712 11.633 1.00 90.25 191 ALA A CA 1
ATOM 1483 C C . ALA A 1 191 ? 3.524 7.224 11.456 1.00 90.25 191 ALA A C 1
ATOM 1485 O O . ALA A 1 191 ? 4.445 7.694 12.130 1.00 90.25 191 ALA A O 1
ATOM 1486 N N . ALA A 1 192 ? 3.732 6.289 10.534 1.00 88.06 192 ALA A N 1
ATOM 1487 C CA . ALA A 1 192 ? 5.060 5.787 10.241 1.00 88.06 192 ALA A CA 1
ATOM 1488 C C . ALA A 1 192 ? 5.874 6.788 9.426 1.00 88.06 192 ALA A C 1
ATOM 1490 O O . ALA A 1 192 ? 5.365 7.523 8.574 1.00 88.06 192 ALA A O 1
ATOM 1491 N N . ARG A 1 193 ? 7.194 6.731 9.613 1.00 87.94 193 ARG A N 1
ATOM 1492 C CA . ARG A 1 193 ? 8.124 7.353 8.677 1.00 87.94 193 ARG A CA 1
ATOM 1493 C C . ARG A 1 193 ? 8.073 6.583 7.361 1.00 87.94 193 ARG A C 1
ATOM 1495 O O . ARG A 1 193 ? 8.548 5.453 7.273 1.00 87.94 193 ARG A O 1
ATOM 1502 N N . LEU A 1 194 ? 7.501 7.209 6.340 1.00 88.50 194 LEU A N 1
ATOM 1503 C CA . LEU A 1 194 ? 7.401 6.605 5.016 1.00 88.50 194 LEU A CA 1
ATOM 1504 C C . LEU A 1 194 ? 8.791 6.494 4.367 1.00 88.50 194 LEU A C 1
ATOM 1506 O O . LEU A 1 194 ? 9.616 7.399 4.551 1.00 88.50 194 LEU A O 1
ATOM 1510 N N . PRO A 1 195 ? 9.060 5.421 3.599 1.00 80.69 195 PRO A N 1
ATOM 1511 C CA . PRO A 1 195 ? 10.284 5.309 2.819 1.00 80.69 195 PRO A CA 1
ATOM 1512 C C . PRO A 1 195 ? 10.425 6.523 1.901 1.00 80.69 195 PRO A C 1
ATOM 1514 O O . PRO A 1 195 ? 9.571 6.760 1.048 1.00 80.69 195 PRO A O 1
ATOM 1517 N N . SER A 1 196 ? 11.502 7.290 2.070 1.00 68.56 196 SER A N 1
ATOM 1518 C CA . SER A 1 196 ? 11.830 8.360 1.136 1.00 68.56 196 SER A CA 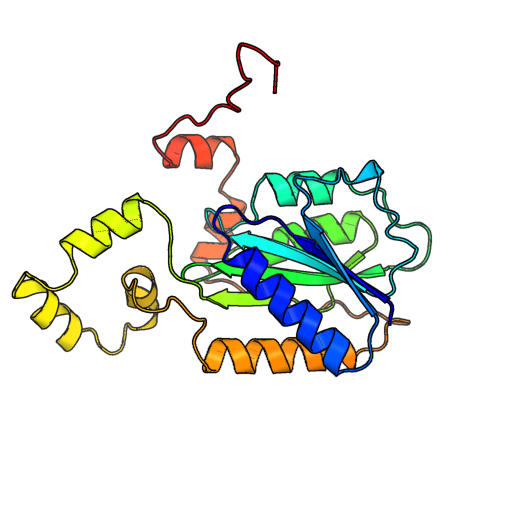1
ATOM 1519 C C . SER A 1 196 ? 12.319 7.729 -0.163 1.00 68.56 196 SER A C 1
ATOM 1521 O O . SER A 1 196 ? 13.340 7.036 -0.156 1.00 68.56 196 SER A O 1
ATOM 1523 N N . GLY A 1 197 ? 11.607 7.963 -1.266 1.00 64.38 197 GLY A N 1
ATOM 1524 C CA . GLY A 1 197 ? 12.133 7.670 -2.599 1.00 64.38 197 GLY A CA 1
ATOM 1525 C C . GLY A 1 197 ? 13.418 8.458 -2.875 1.00 64.38 197 GLY A C 1
ATOM 1526 O O . GLY A 1 197 ? 13.787 9.367 -2.121 1.00 64.38 197 GLY A O 1
ATOM 1527 N N . LEU A 1 198 ? 14.099 8.142 -3.975 1.00 68.00 198 LEU A N 1
ATOM 1528 C CA . LEU A 1 198 ? 15.212 8.953 -4.456 1.00 68.00 198 LEU A CA 1
ATOM 1529 C C . LEU A 1 198 ? 14.743 10.413 -4.599 1.00 68.00 198 LEU A C 1
ATOM 1531 O O . LEU A 1 198 ? 13.610 10.645 -5.033 1.00 68.00 198 LEU A O 1
ATOM 1535 N N . PRO A 1 199 ? 15.586 11.415 -4.281 1.00 62.09 199 PRO A N 1
ATOM 1536 C CA . PRO A 1 199 ? 15.176 12.822 -4.306 1.00 62.09 199 PRO A CA 1
ATOM 1537 C C . PRO A 1 199 ? 14.512 13.231 -5.632 1.00 62.09 199 PRO A C 1
ATOM 1539 O O . PRO A 1 199 ? 13.489 13.916 -5.643 1.00 62.09 199 PRO A O 1
ATOM 1542 N N . GLY A 1 200 ? 15.045 12.734 -6.754 1.00 66.19 200 GLY A N 1
ATOM 1543 C CA . GLY A 1 200 ? 14.469 12.938 -8.084 1.00 66.19 200 GLY A CA 1
ATOM 1544 C C . GLY A 1 200 ? 13.160 12.178 -8.325 1.00 66.19 200 GLY A C 1
ATOM 1545 O O . GLY A 1 200 ? 12.276 12.706 -8.997 1.00 66.19 200 GLY A O 1
ATOM 1546 N N . GLY A 1 201 ? 12.997 10.983 -7.755 1.00 67.44 201 GLY A N 1
ATOM 1547 C CA . GLY A 1 201 ? 11.791 10.159 -7.878 1.00 67.44 201 GLY A CA 1
ATOM 1548 C C . GLY A 1 201 ? 10.584 10.761 -7.160 1.00 67.44 201 GLY A C 1
ATOM 1549 O O . GLY A 1 201 ? 9.482 10.769 -7.706 1.00 67.44 201 GLY A O 1
ATOM 1550 N N . VAL A 1 202 ? 10.784 11.354 -5.978 1.00 69.00 202 VAL A N 1
ATOM 1551 C CA . VAL A 1 202 ? 9.710 12.046 -5.241 1.00 69.00 202 VAL A CA 1
ATOM 1552 C C . VAL A 1 202 ? 9.242 13.294 -5.992 1.00 69.00 202 VAL A C 1
ATOM 1554 O O . VAL A 1 202 ? 8.039 13.486 -6.178 1.00 69.00 202 VAL A O 1
ATOM 1557 N N . LEU A 1 203 ? 10.175 14.129 -6.465 1.00 71.19 203 LEU A N 1
ATOM 1558 C CA . LEU A 1 203 ? 9.843 15.320 -7.256 1.00 71.19 203 LEU A CA 1
ATOM 1559 C C . LEU A 1 203 ? 9.157 14.944 -8.573 1.00 71.19 203 LEU A C 1
ATOM 1561 O O . LEU A 1 203 ? 8.126 15.523 -8.909 1.00 71.19 203 LEU A O 1
ATOM 1565 N N . SER A 1 204 ? 9.679 13.936 -9.277 1.00 69.75 204 SER A N 1
ATOM 1566 C CA . SER A 1 204 ? 9.084 13.430 -10.518 1.00 69.75 204 SER A CA 1
ATOM 1567 C C . SER A 1 204 ? 7.682 12.879 -10.278 1.00 69.75 204 SER A C 1
ATOM 1569 O O . SER A 1 204 ? 6.762 13.217 -11.017 1.00 69.75 204 SER A O 1
ATOM 1571 N N . GLY A 1 205 ? 7.491 12.101 -9.210 1.00 70.88 205 GLY A N 1
ATOM 1572 C CA . GLY A 1 205 ? 6.196 11.549 -8.829 1.00 70.88 205 GLY A CA 1
ATOM 1573 C C . GLY A 1 205 ? 5.167 12.629 -8.492 1.00 70.88 205 GLY A C 1
ATOM 1574 O O . GLY A 1 205 ? 4.023 12.514 -8.926 1.00 70.88 205 GLY A O 1
ATOM 1575 N N . LYS A 1 206 ? 5.560 13.709 -7.799 1.00 73.81 206 LYS A N 1
ATOM 1576 C CA . LYS A 1 206 ? 4.688 14.871 -7.533 1.00 73.81 206 LYS A CA 1
ATOM 1577 C C . LYS A 1 206 ? 4.390 15.688 -8.794 1.00 73.81 206 LYS A C 1
ATOM 1579 O O . LYS A 1 206 ? 3.266 16.140 -8.980 1.00 73.81 206 LYS A O 1
ATOM 1584 N N . ALA A 1 207 ? 5.381 15.872 -9.665 1.00 77.38 207 ALA A N 1
ATOM 1585 C CA . ALA A 1 207 ? 5.251 16.673 -10.880 1.00 77.38 207 ALA A CA 1
ATOM 1586 C C . ALA A 1 207 ? 4.494 15.961 -12.009 1.00 77.38 207 ALA A C 1
ATOM 1588 O O . ALA A 1 207 ? 3.998 16.634 -12.921 1.00 77.38 207 ALA A O 1
ATOM 1589 N N . MET A 1 208 ? 4.434 14.627 -11.980 1.00 72.81 208 MET A N 1
ATOM 1590 C CA . MET A 1 208 ? 3.687 13.824 -12.939 1.00 72.81 208 MET A CA 1
ATOM 1591 C C . MET A 1 208 ? 2.193 14.086 -12.741 1.00 72.81 208 MET A C 1
ATOM 1593 O O . MET A 1 208 ? 1.676 13.960 -11.648 1.00 72.81 208 MET A O 1
ATOM 1597 N N . THR A 1 209 ? 1.465 14.485 -13.770 1.00 76.06 209 THR A N 1
ATOM 1598 C CA . THR A 1 209 ? -0.005 14.555 -13.730 1.00 76.06 209 THR A CA 1
ATOM 1599 C C . THR A 1 209 ? -0.560 13.442 -14.606 1.00 76.06 209 THR A C 1
ATOM 1601 O O . THR A 1 209 ? 0.193 12.829 -15.366 1.00 76.06 209 THR A O 1
ATOM 1604 N N . ARG A 1 210 ? -1.871 13.176 -14.546 1.00 66.12 210 ARG A N 1
ATOM 1605 C CA . ARG A 1 210 ? -2.508 12.242 -15.489 1.00 66.12 210 ARG A CA 1
ATOM 1606 C C . ARG A 1 210 ? -2.214 12.628 -16.940 1.00 66.12 210 ARG A C 1
ATOM 1608 O O . ARG A 1 210 ? -1.793 11.782 -17.720 1.00 66.12 210 ARG A O 1
ATOM 1615 N N . GLU A 1 211 ? -2.333 13.915 -17.248 1.00 71.69 211 GLU A N 1
ATOM 1616 C CA . GLU A 1 211 ? -2.023 14.483 -18.561 1.00 71.69 211 GLU A CA 1
ATOM 1617 C C . GLU A 1 211 ? -0.549 14.282 -18.956 1.00 71.69 211 GLU A C 1
ATOM 1619 O O . GLU A 1 211 ? -0.252 13.816 -20.055 1.00 71.69 211 GLU A O 1
ATOM 1624 N N . LYS A 1 212 ? 0.400 14.567 -18.052 1.00 73.38 212 LYS A N 1
ATOM 1625 C CA . LYS A 1 212 ? 1.832 14.365 -18.333 1.00 73.38 212 LYS A CA 1
ATOM 1626 C C . LYS A 1 212 ? 2.187 1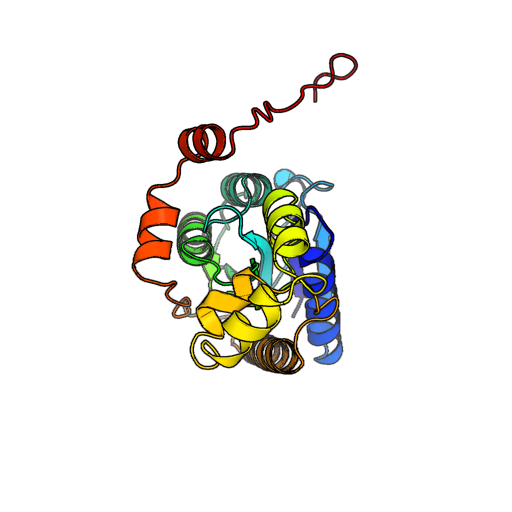2.890 -18.505 1.00 73.38 212 LYS A C 1
ATOM 1628 O O . LYS A 1 212 ? 2.969 12.574 -19.396 1.00 73.38 212 LYS A O 1
ATOM 1633 N N . ALA A 1 213 ? 1.604 11.997 -17.704 1.00 65.75 213 ALA A N 1
ATOM 1634 C CA . ALA A 1 213 ? 1.794 10.555 -17.845 1.00 65.75 213 ALA A CA 1
ATOM 1635 C C . ALA A 1 213 ? 1.259 10.059 -19.198 1.00 65.75 213 ALA A C 1
ATOM 1637 O O . ALA A 1 213 ? 1.956 9.325 -19.896 1.00 65.75 213 ALA A O 1
ATOM 1638 N N . GLN A 1 214 ? 0.074 10.524 -19.613 1.00 62.72 214 GLN A N 1
ATOM 1639 C CA . GLN A 1 214 ? -0.497 10.235 -20.935 1.00 62.72 214 GLN A CA 1
ATOM 1640 C C . GLN A 1 214 ? 0.402 10.743 -22.071 1.00 62.72 214 GLN A C 1
ATOM 1642 O O . GLN A 1 214 ? 0.660 10.011 -23.024 1.00 62.72 214 GLN A O 1
ATOM 1647 N N . LYS A 1 215 ? 0.929 11.970 -21.959 1.00 68.94 215 LYS A N 1
ATOM 1648 C CA . LYS A 1 215 ? 1.857 12.542 -22.946 1.00 68.94 215 LYS A CA 1
ATOM 1649 C C . LYS A 1 215 ? 3.176 11.762 -23.023 1.00 68.94 215 LYS A C 1
ATOM 1651 O O . LYS A 1 215 ? 3.690 11.558 -24.118 1.00 68.94 215 LYS A O 1
ATOM 1656 N N . ALA A 1 216 ? 3.717 11.327 -21.884 1.00 59.78 216 ALA A N 1
ATOM 1657 C CA . ALA A 1 216 ? 4.994 10.617 -21.799 1.00 59.78 216 ALA A CA 1
ATOM 1658 C C . ALA A 1 216 ? 4.917 9.154 -22.260 1.00 59.78 216 ALA A C 1
ATOM 1660 O O . ALA A 1 216 ? 5.890 8.635 -22.800 1.00 59.78 216 ALA A O 1
ATOM 1661 N N . ALA A 1 217 ? 3.778 8.484 -22.069 1.00 52.59 217 ALA A N 1
ATOM 1662 C CA . ALA A 1 217 ? 3.603 7.091 -22.470 1.00 52.59 217 ALA A CA 1
ATOM 1663 C C . ALA A 1 217 ? 3.629 6.891 -23.995 1.00 52.59 217 ALA A C 1
ATOM 1665 O O . ALA A 1 217 ? 3.772 5.758 -24.442 1.00 52.59 217 ALA A O 1
ATOM 1666 N N . GLY A 1 218 ? 3.439 7.952 -24.794 1.00 44.88 218 GLY A N 1
ATOM 1667 C CA . GLY A 1 218 ? 3.354 7.881 -26.261 1.00 44.88 218 GLY A CA 1
ATOM 1668 C C . GLY A 1 218 ? 2.147 7.089 -26.790 1.00 44.88 218 GLY A C 1
ATOM 1669 O O . GLY A 1 218 ? 1.869 7.110 -27.984 1.00 44.88 218 GLY A O 1
ATOM 1670 N N . ILE A 1 219 ? 1.409 6.424 -25.900 1.00 44.19 219 ILE A N 1
ATOM 1671 C CA . ILE A 1 219 ? 0.233 5.610 -26.170 1.00 44.19 219 ILE A CA 1
ATOM 1672 C C . ILE A 1 219 ? -0.948 6.306 -25.497 1.00 44.19 219 ILE A C 1
ATOM 1674 O O . ILE A 1 219 ? -1.013 6.414 -24.270 1.00 44.19 219 ILE A O 1
ATOM 1678 N N . ARG A 1 220 ? -1.899 6.776 -26.308 1.00 42.84 220 ARG A N 1
ATOM 1679 C CA . ARG A 1 220 ? -3.206 7.221 -25.822 1.00 42.84 220 ARG A CA 1
ATOM 1680 C C . ARG A 1 220 ? -4.037 5.989 -25.495 1.00 42.84 220 ARG A C 1
ATOM 1682 O O . ARG A 1 220 ? -4.740 5.468 -26.351 1.00 42.84 220 ARG A O 1
ATOM 1689 N N . ILE A 1 221 ? -3.954 5.524 -24.255 1.00 42.75 221 ILE A N 1
ATOM 1690 C CA . ILE A 1 221 ? -5.061 4.763 -23.682 1.00 42.75 221 ILE A CA 1
ATOM 1691 C C . ILE A 1 221 ? -6.014 5.824 -23.135 1.00 42.75 221 ILE A C 1
ATOM 1693 O O . ILE A 1 221 ? -5.951 6.202 -21.962 1.00 42.75 221 ILE A O 1
ATOM 1697 N N . ASP A 1 222 ? -6.838 6.385 -24.024 1.00 46.75 222 ASP A N 1
ATOM 1698 C CA . ASP A 1 222 ? -8.117 6.914 -23.563 1.00 46.75 222 ASP A CA 1
ATOM 1699 C C . ASP A 1 222 ? -8.827 5.774 -22.837 1.00 46.75 222 ASP A C 1
ATOM 1701 O O . ASP A 1 222 ? -8.604 4.607 -23.172 1.00 46.75 222 ASP A O 1
ATOM 1705 N N . ALA A 1 223 ? -9.614 6.088 -21.803 1.00 48.69 223 ALA A N 1
ATOM 1706 C CA . ALA A 1 223 ? -10.517 5.090 -21.247 1.00 48.69 223 ALA A CA 1
ATOM 1707 C C . ALA A 1 223 ? -11.291 4.548 -22.446 1.00 48.69 223 ALA A C 1
ATOM 1709 O O . ALA A 1 223 ? -12.030 5.305 -23.069 1.00 48.69 223 ALA A O 1
ATOM 1710 N N . ALA A 1 224 ? -10.974 3.323 -22.867 1.00 46.38 224 ALA A N 1
ATOM 1711 C CA . ALA A 1 224 ? -11.535 2.739 -24.063 1.00 46.38 224 ALA A CA 1
ATOM 1712 C C . ALA A 1 224 ? -12.961 2.393 -23.687 1.00 46.38 224 ALA A C 1
ATOM 1714 O O . ALA A 1 224 ? -13.241 1.265 -23.309 1.00 46.38 224 ALA A O 1
ATOM 1715 N N . THR A 1 225 ? -13.813 3.411 -23.723 1.00 49.44 225 THR A N 1
ATOM 1716 C CA . THR A 1 225 ? -15.240 3.287 -23.578 1.00 49.44 225 THR A CA 1
ATOM 1717 C C . THR A 1 225 ? -15.650 2.324 -24.671 1.00 49.44 225 THR A C 1
ATOM 1719 O O . THR A 1 225 ? -15.573 2.647 -25.860 1.00 49.44 225 THR A O 1
ATOM 1722 N N . CYS A 1 226 ? -15.960 1.092 -24.288 1.00 46.12 226 CYS A N 1
ATOM 1723 C CA . CYS A 1 226 ? -16.358 0.061 -25.220 1.00 46.12 226 CYS A CA 1
ATOM 1724 C C . CYS A 1 226 ? -17.532 0.600 -26.041 1.00 46.12 226 CYS A C 1
ATOM 1726 O O . CYS A 1 226 ? -18.564 0.957 -25.481 1.00 46.12 226 CYS A O 1
ATOM 1728 N N . ILE A 1 227 ? -17.399 0.647 -27.368 1.00 44.22 227 ILE A N 1
ATOM 1729 C CA . ILE A 1 227 ? -18.431 1.211 -28.259 1.00 44.22 227 ILE A CA 1
ATOM 1730 C C . ILE A 1 227 ? -19.755 0.426 -28.134 1.00 44.22 227 ILE A C 1
ATOM 1732 O O . ILE A 1 227 ? -20.824 0.947 -28.432 1.00 44.22 227 ILE A O 1
ATOM 1736 N N . GLY A 1 228 ? -19.688 -0.822 -27.652 1.00 41.09 228 GLY A N 1
ATOM 1737 C CA . GLY A 1 228 ? -20.858 -1.644 -27.354 1.00 41.09 228 GLY A CA 1
ATOM 1738 C C . GLY A 1 228 ? -21.499 -1.398 -25.982 1.00 41.09 228 GLY A C 1
ATOM 1739 O O . GLY A 1 228 ? -22.721 -1.445 -25.896 1.00 41.09 228 GLY A O 1
ATOM 1740 N N . CYS A 1 229 ? -20.725 -1.165 -24.910 1.00 63.81 229 CYS A N 1
ATOM 1741 C CA . CYS A 1 229 ? -21.272 -1.102 -23.540 1.00 63.81 229 CYS A CA 1
ATOM 1742 C C . CYS A 1 229 ? -20.978 0.178 -22.742 1.00 63.81 229 CYS A C 1
ATOM 1744 O O . CYS A 1 229 ? -21.474 0.309 -21.627 1.00 63.81 229 CYS A O 1
ATOM 1746 N N . GLY A 1 230 ? -20.232 1.139 -23.284 1.00 44.38 230 GLY A N 1
ATOM 1747 C CA . GLY A 1 230 ? -20.077 2.456 -22.666 1.00 44.38 230 G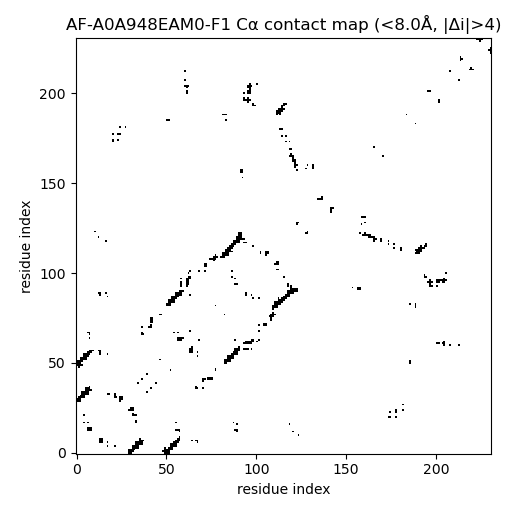LY A CA 1
ATOM 1748 C C . GLY A 1 230 ? -19.118 2.529 -21.467 1.00 44.38 230 GLY A C 1
ATOM 1749 O O . GLY A 1 230 ? -19.133 3.542 -20.771 1.00 44.38 230 GLY A O 1
ATOM 1750 N N . ILE A 1 231 ? -18.306 1.493 -21.209 1.00 52.22 231 ILE A N 1
ATOM 1751 C CA . ILE A 1 231 ? -17.321 1.419 -20.104 1.00 52.22 231 ILE A CA 1
ATOM 1752 C C . ILE A 1 231 ? -15.915 1.297 -20.666 1.00 52.22 231 ILE A C 1
ATOM 1754 O O . ILE A 1 231 ? -15.747 0.449 -21.571 1.00 52.22 231 ILE A O 1
#

Mean predicted aligned error: 10.03 Å

pLDDT: mean 80.07, std 19.07, range [39.41, 98.5]

Sequence (231 aa):
MKILICYHSTTGNTKTVTLYTRTLFQSLGHQCEVVDITRAPSSELSMEDWDLVGFASPTLYFRGTFTMERFITNLPPVSGPARPAFLLATCAGEPGAQFHLQAETLHHKGYVVTGAHAVIAPSNWPMQLALTDKITWSEPLGRTITRIFRPSRLLLSALWPALGTPDQKDKSSLDRFVESLASQSIDTPQAARLPSGLPGGVLSGKAMTREKAQKAAGIRIDAATCIGCGI

Radius of gyration: 18.8 Å; Cα contacts (8 Å, |Δi|>4): 373; chains: 1; bounding box: 54×34×48 Å

Foldseek 3Di:
DAEEEEEEDDPCPQVVLLVVLQVLCVVVVYHYYYDDCVVPALVRDDPPVGLEYEYTAEADQLAGDPSSVVRLLPHAADDDAAHEYEYEYEYLAWSQQHVVSSQVSSVVSRHAHQYYAYFNDADPPVVLVVVLVVLDDPDPVNVVVCVVCVVVVNVCSSRDRPPNDTDVVSVVVSSVRSVVVVPDDSVDRDHDDYDHDDPVSNVSHVPDDPVNSCVVVVDPPDVPLPPVHGD

Secondary structure (DSSP, 8-state):
-EEEEEE--SSSHHHHHHHHHHHHHHHTT-EEEEEETTTS-GGG--STT-SEEEEEEE-BTTB--HHHHHHHHTSPPPPSSPEEEEEEEEESS--TTHHHHHHHHHHTTTEEEEEEEEEE-----HHHHHHHHHHSSSSHHHHHHHHH-GGGHHHHGGG----SS--HHHHHHHHHHHHHHHHS-SSSPPPP-PPPPPHHHHHHHHH--HHHHHHHTSS-------TTT--

Solvent-accessible surface area (backbone atoms only — not comparable to full-atom values): 12962 Å² total; per-residue (Å²): 96,40,33,39,33,41,29,42,57,94,83,45,65,34,49,53,53,52,54,50,52,36,52,52,44,40,75,73,73,26,51,56,49,77,43,56,52,91,81,46,61,48,86,77,56,78,68,83,82,36,59,35,41,34,43,32,28,37,39,49,81,23,19,55,34,69,70,54,50,53,41,60,72,56,41,74,63,54,82,77,74,65,40,31,25,35,40,38,33,27,18,46,74,63,48,19,22,23,65,62,57,51,43,55,55,37,41,80,30,34,33,31,43,52,40,61,50,74,40,62,40,53,65,80,48,66,68,56,49,56,52,29,60,77,50,57,81,86,50,76,65,41,61,53,53,60,66,74,50,60,88,46,53,84,68,48,48,70,59,53,71,92,38,99,52,64,50,71,67,48,49,57,51,48,51,56,49,53,53,50,61,71,70,51,64,64,92,69,57,56,71,43,88,65,78,79,39,56,75,66,34,32,53,46,21,68,70,48,43,75,68,54,49,45,64,70,63,76,52,84,77,59,85,68,48,34,93,89,75,71,83